Protein AF-A0AAV9EMR4-F1 (afdb_monomer)

pLDDT: mean 78.36, std 17.85, range [34.94, 96.5]

Radius of gyration: 21.79 Å; Cα contacts (8 Å, |Δi|>4): 314; chains: 1; bounding box: 45×46×67 Å

Sequence (203 aa):
MEEEKKPKSLLVIHNATIVTVDQESRVFSDGGIVVDGDTIKAIGRSTEILHQYSPLADEVVDLQRRILLPGFVNTHVHTSQQLARGIADDVELMTWLHERIWPYESSMTEDDSYVSTLLCGVELIRSGADMVIVNPFLWTMVPLHDCIANLVYCMRTENIESVMCNGRWILKNRKIVNVNEVPIPNQALFAAAIQNSSHPPPD

Solvent-accessible surface area (backbone atoms only — not comparable to full-atom values): 11690 Å² total; per-residue (Å²): 132,82,79,79,76,72,79,78,46,30,37,36,38,26,42,16,28,32,44,65,79,48,100,80,59,50,68,34,78,48,12,14,40,32,32,52,40,67,39,82,73,48,75,46,48,22,68,61,43,44,73,74,40,54,92,72,38,78,42,78,44,82,34,71,80,24,37,37,33,64,30,66,80,86,89,77,81,67,40,62,53,54,65,52,71,82,67,54,68,98,59,56,69,67,51,30,44,67,72,34,48,49,55,50,62,74,68,54,52,72,68,53,39,50,52,16,31,50,52,36,47,52,52,46,56,71,51,42,24,61,31,33,33,33,41,52,83,43,82,68,27,54,82,77,84,46,75,64,60,33,54,74,76,33,61,51,79,85,28,54,33,28,33,26,36,78,64,35,67,45,26,51,85,72,36,79,72,75,77,82,86,71,84,82,73,73,56,73,59,54,49,54,52,57,59,67,73,72,66,78,80,84,130

Foldseek 3Di:
DDPPPDPFAKEKEWQAFEQEPDPVRDTDNTKMWIDTQLDTPDIDHRVVSCVPPVVPGPYYHYLNQKYKYAADDDPDDDQLCQLVPPQQPPDDPVCSPPVTDVVVVVPDDPVSSVVSNVVVVVVCQLRNFRMWIFRCPPPQNPPPPDPVCSCVPRDDPVRTQWGDDSNHTCHHRNDGDDDDDDPPPDSNVVSVVSSVVRDDDDD

InterPro domains:
  IPR006680 Amidohydrolase-related [PF01979] (67-135)
  IPR011059 Metal-dependent hydrolase, composite domain superfamily [G3DSA:2.30.40.10] (12-70)
  IPR011059 Metal-dependent hydrolase, composite domain superfamily [G3DSA:2.30.40.10] (129-183)
  IPR011059 Metal-dependent hydrolase, composite domain superfamily [SSF51338] (11-186)
  IPR032466 Metal-dependent hydrolase [SSF51556] (70-134)
  IPR050287 5-Methylthioadenosine/S-adenosylhomocysteine deaminase [PTHR43794] (9-130)

Organism: Acorus calamus (NCBI:txid4465)

Nearest PDB structures (foldseek):
  4f0r-assembly1_A  TM=7.496E-01  e=3.527E-06  Chromobacterium violaceum ATCC 12472
  4dzh-assembly1_A-2  TM=7.386E-01  e=1.324E-05  Xanthomonas campestris pv. campestris str. ATCC 33913
  4gbd-assembly1_B  TM=7.734E-01  e=1.410E-05  Pseudomonas aeruginosa PAO1
  3icj-assembly1_A  TM=8.491E-01  e=1.279E-04  Pyrococcus furiosus
  3igh-assembly1_X-2  TM=8.467E-01  e=1.362E-04  Pyrococcus horikoshii

Mean predicted aligned error: 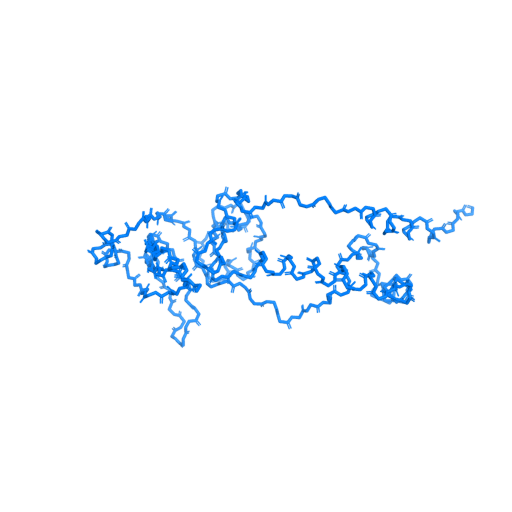11.15 Å

Structure (mmCIF, N/CA/C/O backbone):
data_AF-A0AAV9EMR4-F1
#
_entry.id   AF-A0AAV9EMR4-F1
#
loop_
_atom_site.group_PDB
_atom_site.id
_atom_site.type_symbol
_atom_site.label_atom_id
_atom_site.label_alt_id
_atom_site.label_comp_id
_atom_site.label_asym_id
_atom_site.label_entity_id
_atom_site.label_seq_id
_atom_site.pdbx_PDB_ins_code
_atom_site.Cartn_x
_atom_site.Cartn_y
_atom_site.Cartn_z
_atom_site.occupancy
_atom_site.B_iso_or_equiv
_atom_site.auth_seq_id
_atom_site.auth_comp_id
_atom_site.auth_asym_id
_atom_site.auth_atom_id
_atom_site.pdbx_PDB_model_num
ATOM 1 N N . MET A 1 1 ? 23.672 -23.805 15.591 1.00 34.94 1 MET A N 1
ATOM 2 C CA . MET A 1 1 ? 23.463 -22.407 15.180 1.00 34.94 1 MET A CA 1
ATOM 3 C C . MET A 1 1 ? 22.052 -22.089 15.626 1.00 34.94 1 MET A C 1
ATOM 5 O O . MET A 1 1 ? 21.121 -22.619 15.039 1.00 34.94 1 MET A O 1
ATOM 9 N N . GLU A 1 2 ? 21.921 -21.463 16.794 1.00 36.34 2 GLU A N 1
ATOM 10 C CA . GLU A 1 2 ? 20.624 -21.167 17.407 1.00 36.34 2 GLU A CA 1
ATOM 11 C C . GLU A 1 2 ? 19.837 -20.235 16.484 1.00 36.34 2 GLU A C 1
ATOM 13 O O . GLU A 1 2 ? 20.361 -19.212 16.048 1.00 36.34 2 GLU A O 1
ATOM 18 N N . GLU A 1 3 ? 18.603 -20.612 16.151 1.00 38.91 3 GLU A N 1
ATOM 19 C CA . GLU A 1 3 ? 17.642 -19.690 15.555 1.00 38.91 3 GLU A CA 1
ATOM 20 C C . GLU A 1 3 ? 17.447 -18.532 16.538 1.00 38.91 3 GLU A C 1
ATOM 22 O O . GLU A 1 3 ? 16.874 -18.711 17.616 1.00 38.91 3 GLU A O 1
ATOM 27 N N . GLU A 1 4 ? 17.932 -17.339 16.187 1.00 38.44 4 GLU A N 1
ATOM 28 C CA . GLU A 1 4 ? 17.510 -16.111 16.850 1.00 38.44 4 GLU A CA 1
ATOM 29 C C . GLU A 1 4 ? 15.984 -16.023 16.730 1.00 38.44 4 GLU A C 1
ATOM 31 O O . GLU A 1 4 ? 15.434 -15.683 15.679 1.00 38.44 4 GLU A O 1
ATOM 36 N N . LYS A 1 5 ? 15.272 -16.356 17.813 1.00 41.72 5 LYS A N 1
ATOM 37 C CA . LYS A 1 5 ? 13.845 -16.066 17.944 1.00 41.72 5 LYS A CA 1
ATOM 38 C C . LYS A 1 5 ? 13.673 -14.560 17.769 1.00 41.72 5 LYS A C 1
ATOM 40 O O . LYS A 1 5 ? 13.953 -13.802 18.697 1.00 41.72 5 LYS A O 1
ATOM 45 N N . LYS A 1 6 ? 13.197 -14.131 16.592 1.00 49.88 6 LYS A N 1
ATOM 46 C CA . LYS A 1 6 ? 12.685 -12.769 16.386 1.00 49.88 6 LYS A CA 1
ATOM 47 C C . LYS A 1 6 ? 11.770 -12.436 17.575 1.00 49.88 6 LYS A C 1
ATOM 49 O O . LYS A 1 6 ? 10.873 -13.238 17.858 1.00 49.88 6 LYS A O 1
ATOM 54 N N . PRO A 1 7 ? 11.974 -11.312 18.283 1.00 51.91 7 PRO A N 1
ATOM 55 C CA . PRO A 1 7 ? 11.044 -10.908 19.326 1.00 51.91 7 PRO A CA 1
ATOM 56 C C . PRO A 1 7 ? 9.664 -10.760 18.678 1.00 51.91 7 PRO A C 1
ATOM 58 O O . PRO A 1 7 ? 9.516 -10.042 17.689 1.00 51.91 7 PRO A O 1
ATOM 61 N N . LYS A 1 8 ? 8.676 -11.511 19.174 1.00 60.53 8 LYS A N 1
ATOM 62 C CA . LYS A 1 8 ? 7.285 -11.360 18.742 1.00 60.53 8 LYS A CA 1
ATOM 63 C C . LYS A 1 8 ? 6.817 -9.994 19.224 1.00 60.53 8 LYS A C 1
ATOM 65 O O . LYS A 1 8 ? 6.657 -9.832 20.426 1.00 60.53 8 LYS A O 1
ATOM 70 N N . SER A 1 9 ? 6.659 -9.037 18.311 1.00 84.38 9 SER A N 1
ATOM 71 C CA . SER A 1 9 ? 6.046 -7.749 18.625 1.00 84.38 9 SER A CA 1
ATOM 72 C C . SER A 1 9 ? 4.554 -7.815 18.324 1.00 84.38 9 SER A C 1
ATOM 74 O O . SER A 1 9 ? 4.170 -8.065 17.176 1.00 84.38 9 SER A O 1
ATOM 76 N N . LEU A 1 10 ? 3.725 -7.585 19.335 1.00 92.56 10 LEU A N 1
ATOM 77 C CA . LEU A 1 10 ? 2.287 -7.425 19.199 1.00 92.56 10 LEU A CA 1
ATOM 78 C C . LEU A 1 10 ? 1.963 -5.937 19.017 1.00 92.56 10 LEU A C 1
ATOM 80 O O . LEU A 1 10 ? 2.114 -5.136 19.938 1.00 92.56 10 LEU A O 1
ATOM 84 N N . LEU A 1 11 ? 1.500 -5.572 17.827 1.00 93.75 11 LEU A N 1
ATOM 85 C CA . LEU A 1 11 ? 1.080 -4.221 17.473 1.00 93.75 11 LEU A CA 1
ATOM 86 C C . LEU A 1 11 ? -0.447 -4.149 17.442 1.00 93.75 11 LEU A C 1
ATOM 88 O O . LEU A 1 11 ? -1.107 -4.939 16.767 1.00 93.75 11 LEU A O 1
ATOM 92 N N . VAL A 1 12 ? -1.010 -3.163 18.135 1.00 96.19 12 VAL A N 1
ATOM 93 C CA . VAL A 1 12 ? -2.437 -2.840 18.080 1.00 96.19 12 VAL A CA 1
ATOM 94 C C . VAL A 1 12 ? -2.620 -1.512 17.367 1.00 96.19 12 VAL A C 1
ATOM 96 O O . VAL A 1 12 ? -2.067 -0.495 17.770 1.00 96.19 12 VAL A O 1
ATOM 99 N N . ILE A 1 13 ? -3.433 -1.507 16.320 1.00 95.25 13 ILE A N 1
ATOM 100 C CA . ILE A 1 13 ? -3.840 -0.305 15.595 1.00 95.25 13 ILE A CA 1
ATOM 101 C C . ILE A 1 13 ? -5.343 -0.115 15.804 1.00 95.25 13 ILE A C 1
ATOM 103 O O . ILE A 1 13 ? -6.099 -1.078 15.693 1.00 95.25 13 ILE A O 1
ATOM 107 N N . HIS A 1 14 ? -5.796 1.103 16.099 1.00 96.50 14 HIS A N 1
ATOM 108 C CA . HIS A 1 14 ? -7.210 1.375 16.386 1.00 96.50 14 HIS A CA 1
ATOM 109 C C . HIS A 1 14 ? -7.681 2.744 15.873 1.00 96.50 14 HIS A C 1
ATOM 111 O O . HIS A 1 14 ? -6.887 3.551 15.392 1.00 96.50 14 HIS A O 1
ATOM 117 N N . ASN A 1 15 ? -8.990 2.998 15.985 1.00 95.88 15 ASN A N 1
ATOM 118 C CA . ASN A 1 15 ? -9.696 4.205 15.535 1.00 95.88 15 ASN A CA 1
ATOM 119 C C . ASN A 1 15 ? -9.541 4.505 14.031 1.00 95.88 15 ASN A C 1
ATOM 121 O O . ASN A 1 15 ? -9.651 5.662 13.611 1.00 95.88 15 ASN A O 1
ATOM 125 N N . ALA A 1 16 ? -9.299 3.479 13.215 1.00 94.81 16 ALA A N 1
ATOM 126 C CA . ALA A 1 16 ? -9.174 3.614 11.769 1.00 94.81 16 ALA A CA 1
ATOM 127 C C . ALA A 1 16 ? -10.494 3.280 11.068 1.00 94.81 16 ALA A C 1
ATOM 129 O O . ALA A 1 16 ? -11.249 2.422 11.517 1.00 94.81 16 ALA A O 1
ATOM 130 N N . THR A 1 17 ? -10.730 3.874 9.900 1.00 95.69 17 THR A N 1
ATOM 131 C CA . THR A 1 17 ? -11.650 3.278 8.930 1.00 95.69 17 THR A CA 1
ATOM 132 C C . THR A 1 17 ? -10.929 2.125 8.231 1.00 95.69 17 THR A C 1
ATOM 134 O O . THR A 1 17 ? -10.035 2.367 7.425 1.00 95.69 17 THR A O 1
ATOM 137 N N . ILE A 1 18 ? -11.268 0.878 8.555 1.00 95.50 18 ILE A N 1
ATOM 138 C CA . ILE A 1 18 ? -10.624 -0.315 7.985 1.00 95.50 18 ILE A CA 1
ATOM 139 C C . ILE A 1 18 ? -11.462 -0.838 6.824 1.00 95.50 18 ILE A C 1
ATOM 141 O O . ILE A 1 18 ? -12.625 -1.191 7.011 1.00 95.50 18 ILE A O 1
ATOM 145 N N . VAL A 1 19 ? -10.850 -0.942 5.649 1.00 94.38 19 VAL A N 1
ATOM 146 C CA . VAL A 1 19 ? -11.451 -1.527 4.446 1.00 94.38 19 VAL A CA 1
ATOM 147 C C . VAL A 1 19 ? -10.777 -2.873 4.197 1.00 94.38 19 VAL A C 1
ATOM 149 O O . VAL A 1 19 ? -9.611 -2.913 3.830 1.00 94.38 19 VAL A O 1
ATOM 152 N N . THR A 1 20 ? -11.481 -3.978 4.437 1.00 89.75 20 THR A N 1
ATOM 153 C CA . THR A 1 20 ? -10.856 -5.314 4.541 1.00 89.75 20 THR A CA 1
ATOM 154 C C . THR A 1 20 ? -10.704 -6.074 3.222 1.00 89.75 20 THR A C 1
ATOM 156 O O . THR A 1 20 ? -9.900 -6.999 3.175 1.00 89.75 20 THR A O 1
ATOM 159 N N . VAL A 1 21 ? -11.475 -5.711 2.182 1.00 90.00 21 VAL A N 1
ATOM 160 C CA . VAL A 1 21 ? -11.631 -6.472 0.913 1.00 90.00 21 VAL A CA 1
ATOM 161 C C . VAL A 1 21 ? -11.814 -7.986 1.114 1.00 90.00 21 VAL A C 1
ATOM 163 O O . VAL A 1 21 ? -11.409 -8.800 0.287 1.00 90.00 21 VAL A O 1
ATOM 166 N N . ASP A 1 22 ? -12.453 -8.377 2.218 1.00 91.25 22 ASP A N 1
ATOM 167 C CA . ASP A 1 22 ? -12.852 -9.761 2.449 1.00 91.25 22 ASP A CA 1
ATOM 168 C C . ASP A 1 22 ? -14.089 -10.151 1.620 1.00 91.25 22 ASP A C 1
ATOM 170 O O . ASP A 1 22 ? -14.663 -9.343 0.889 1.00 91.25 22 ASP A O 1
ATOM 174 N N . GLN A 1 23 ? -14.513 -11.414 1.728 1.00 90.75 23 GLN A N 1
ATOM 175 C CA . GLN A 1 23 ? -15.658 -11.945 0.974 1.00 90.75 23 GLN A CA 1
ATOM 176 C C . GLN A 1 23 ? -16.966 -11.183 1.233 1.00 90.75 23 GLN A C 1
ATOM 178 O O . GLN A 1 23 ? -17.851 -11.173 0.383 1.00 90.75 23 GLN A O 1
ATOM 183 N N . GLU A 1 24 ? -17.082 -10.543 2.395 1.00 93.88 24 GLU A N 1
ATOM 184 C CA . GLU A 1 24 ? -18.245 -9.757 2.800 1.00 93.88 24 GLU A CA 1
ATOM 185 C C . GLU A 1 24 ? -18.072 -8.258 2.486 1.00 93.88 24 GLU A C 1
ATOM 187 O O . GLU A 1 24 ? -18.991 -7.474 2.713 1.00 93.88 24 GLU A O 1
ATOM 192 N N . SER A 1 25 ? -16.912 -7.850 1.951 1.00 91.44 25 SER A N 1
ATOM 193 C CA . SER A 1 25 ? -16.543 -6.455 1.681 1.00 91.44 25 SER A CA 1
ATOM 194 C C . SER A 1 25 ? -16.737 -5.543 2.897 1.00 91.44 25 SER A C 1
ATOM 196 O O . SER A 1 25 ? -17.210 -4.410 2.781 1.00 91.44 25 SER A O 1
ATOM 198 N N . ARG A 1 26 ? -16.386 -6.038 4.092 1.00 93.75 26 ARG A N 1
ATOM 199 C CA . ARG A 1 26 ? -16.637 -5.312 5.344 1.00 93.75 26 ARG A CA 1
ATOM 200 C C . ARG A 1 26 ? -15.792 -4.046 5.438 1.00 93.75 26 ARG A C 1
ATOM 202 O O . ARG A 1 26 ? -14.578 -4.058 5.198 1.00 93.75 26 ARG A O 1
ATOM 209 N N . VAL A 1 27 ? -16.445 -2.977 5.889 1.00 94.94 27 VAL A N 1
ATOM 210 C CA . VAL A 1 27 ? -15.823 -1.700 6.244 1.00 94.94 27 VAL A CA 1
ATOM 211 C C . VAL A 1 27 ? -16.140 -1.384 7.701 1.00 94.94 27 VAL A C 1
ATOM 213 O O . VAL A 1 27 ? -17.304 -1.281 8.085 1.00 94.94 27 VAL A O 1
ATOM 216 N N . PHE A 1 28 ? -15.102 -1.208 8.513 1.00 94.50 28 PHE A N 1
ATOM 217 C CA . PHE A 1 28 ? -15.232 -0.791 9.907 1.00 94.50 28 PHE A CA 1
ATOM 218 C C . PHE A 1 28 ? -14.924 0.697 9.997 1.00 94.50 28 PHE A C 1
ATOM 220 O O . PHE A 1 28 ? -13.770 1.077 9.844 1.00 94.50 28 PHE A O 1
ATOM 227 N N . SER A 1 29 ? -15.918 1.549 10.250 1.00 92.50 29 SER A N 1
ATOM 228 C CA . SER A 1 29 ? -15.701 2.997 10.422 1.00 92.50 29 SER A CA 1
ATOM 229 C C . SER A 1 29 ? -14.842 3.335 11.646 1.00 92.50 29 SER A C 1
ATOM 231 O O . SER A 1 29 ? -14.140 4.344 11.650 1.00 92.50 29 SER A O 1
ATOM 233 N N . ASP A 1 30 ? -14.905 2.480 12.666 1.00 94.25 30 ASP A N 1
ATOM 234 C CA . ASP A 1 30 ? -14.214 2.547 13.951 1.00 94.25 30 ASP A CA 1
ATOM 235 C C . ASP A 1 30 ? -13.431 1.249 14.204 1.00 94.25 30 ASP A C 1
ATOM 237 O O . ASP A 1 30 ? -13.503 0.648 15.275 1.00 94.25 30 ASP A O 1
ATOM 241 N N . GLY A 1 31 ? -12.693 0.778 13.205 1.00 95.88 31 GLY A N 1
ATOM 242 C CA . GLY A 1 31 ? -11.987 -0.496 13.234 1.00 95.88 31 GLY A CA 1
ATOM 243 C C . GLY A 1 31 ? -10.663 -0.481 13.998 1.00 95.88 31 GLY A C 1
ATOM 244 O O . GLY A 1 31 ? -9.939 0.519 14.033 1.00 95.88 31 GLY A O 1
ATOM 245 N N . GLY A 1 32 ? -10.333 -1.638 14.567 1.00 96.38 32 GLY A N 1
ATOM 246 C CA . GLY A 1 32 ? -9.010 -1.970 15.078 1.00 96.38 32 GLY A CA 1
ATOM 247 C C . GLY A 1 32 ? -8.468 -3.258 14.459 1.00 96.38 32 GLY A C 1
ATOM 248 O O . GLY A 1 32 ? -9.230 -4.138 14.055 1.00 96.38 32 GLY A O 1
ATOM 249 N N . ILE A 1 33 ? -7.144 -3.357 14.389 1.00 95.50 33 ILE A N 1
ATOM 250 C CA . ILE A 1 33 ? -6.406 -4.515 13.885 1.00 95.50 33 ILE A CA 1
ATOM 251 C C . ILE A 1 33 ? -5.249 -4.848 14.825 1.00 95.50 33 ILE A C 1
ATOM 253 O O . ILE A 1 33 ? -4.606 -3.961 15.388 1.00 95.50 33 ILE A O 1
ATOM 257 N N . VAL A 1 34 ? -5.002 -6.141 15.001 1.00 95.25 34 VAL A N 1
ATOM 258 C CA . VAL A 1 34 ? -3.898 -6.676 15.799 1.00 95.25 34 VAL A CA 1
ATOM 259 C C . VAL A 1 34 ? -2.942 -7.394 14.869 1.00 95.25 34 VAL A C 1
ATOM 261 O O . VAL A 1 34 ? -3.352 -8.295 14.137 1.00 95.25 34 VAL A O 1
ATOM 264 N N . VAL A 1 35 ? -1.672 -7.022 14.934 1.00 93.31 35 VAL A N 1
ATOM 265 C CA . VAL A 1 35 ? -0.580 -7.639 14.185 1.00 93.31 35 VAL A CA 1
ATOM 266 C C . VAL A 1 35 ? 0.342 -8.332 15.185 1.00 93.31 35 VAL A C 1
ATOM 268 O O . VAL A 1 35 ? 0.768 -7.725 16.162 1.00 93.31 35 VAL A O 1
ATOM 271 N N . ASP A 1 36 ? 0.612 -9.617 14.975 1.00 91.94 36 ASP A N 1
ATOM 272 C CA . ASP A 1 36 ? 1.512 -10.436 15.798 1.00 91.94 36 ASP A CA 1
ATOM 273 C C . ASP A 1 36 ? 2.688 -10.861 14.919 1.00 91.94 36 ASP A C 1
ATOM 275 O O . ASP A 1 36 ? 2.564 -11.759 14.083 1.00 91.94 36 ASP A O 1
ATOM 279 N N . GLY A 1 37 ? 3.808 -10.145 15.040 1.00 87.38 37 GLY A N 1
ATOM 280 C CA . GLY A 1 37 ? 4.923 -10.282 14.108 1.00 87.38 37 GLY A CA 1
ATOM 281 C C . GLY A 1 37 ? 4.539 -9.813 12.704 1.00 87.38 37 GLY A C 1
ATOM 282 O O . GLY A 1 37 ? 4.350 -8.623 12.488 1.00 87.38 37 GLY A O 1
ATOM 283 N N . ASP A 1 38 ? 4.449 -10.742 11.755 1.00 82.12 38 ASP A N 1
ATOM 284 C CA . ASP A 1 38 ? 4.131 -10.507 10.338 1.00 82.12 38 ASP A CA 1
ATOM 285 C C . ASP A 1 38 ? 2.703 -10.930 9.952 1.00 82.12 38 ASP A C 1
ATOM 287 O O . ASP A 1 38 ? 2.333 -10.884 8.782 1.00 82.12 38 ASP A O 1
ATOM 291 N N . THR A 1 39 ? 1.888 -11.345 10.924 1.00 87.50 39 THR A N 1
ATOM 292 C CA . THR A 1 39 ? 0.558 -11.902 10.669 1.00 87.50 39 THR A CA 1
ATOM 293 C C . THR A 1 39 ? -0.533 -11.046 11.308 1.00 87.50 39 THR A C 1
ATOM 295 O O . THR A 1 39 ? -0.429 -10.628 12.464 1.00 87.50 39 THR A O 1
ATOM 298 N N . ILE A 1 40 ? -1.631 -10.826 10.579 1.00 92.25 40 ILE A N 1
ATOM 299 C CA . ILE A 1 40 ? -2.846 -10.217 11.129 1.00 92.25 40 ILE A CA 1
ATOM 300 C C . ILE A 1 40 ? -3.542 -11.241 12.032 1.00 92.25 40 ILE A C 1
ATOM 302 O O . ILE A 1 40 ? -4.038 -12.265 11.568 1.00 92.25 40 ILE A O 1
ATOM 306 N N . LYS A 1 41 ? -3.595 -10.953 13.332 1.00 94.06 41 LYS A N 1
ATOM 307 C CA . LYS A 1 41 ? -4.175 -11.831 14.354 1.00 94.06 41 LYS A CA 1
ATOM 308 C C . LYS A 1 41 ? -5.675 -11.628 14.533 1.00 94.06 41 LYS A C 1
ATOM 310 O O . LYS A 1 41 ? -6.393 -12.590 14.791 1.00 94.06 41 LYS A O 1
ATOM 315 N N . ALA A 1 42 ? -6.141 -10.384 14.445 1.00 94.31 42 ALA A N 1
ATOM 316 C CA . ALA A 1 42 ? -7.547 -10.038 14.632 1.00 94.31 42 ALA A CA 1
ATOM 317 C C . ALA A 1 42 ? -7.892 -8.706 13.959 1.00 94.31 42 ALA A C 1
ATOM 319 O O . ALA A 1 42 ? -7.061 -7.801 13.914 1.00 94.31 42 ALA A O 1
ATOM 320 N N . ILE A 1 43 ? -9.137 -8.580 13.496 1.00 95.19 43 ILE A N 1
ATOM 321 C CA . ILE A 1 43 ? -9.755 -7.335 13.022 1.00 95.19 43 ILE A CA 1
ATOM 322 C C . ILE A 1 43 ? -11.136 -7.245 13.673 1.00 95.19 43 ILE A C 1
ATOM 324 O O . ILE A 1 43 ? -11.838 -8.252 13.763 1.00 95.19 43 ILE A O 1
ATOM 328 N N . GLY A 1 44 ? -11.535 -6.059 14.123 1.00 95.19 44 GLY A N 1
ATOM 329 C CA . GLY A 1 44 ? -12.846 -5.850 14.733 1.00 95.19 44 GLY A CA 1
ATOM 330 C C . GLY A 1 44 ? -13.104 -4.389 15.062 1.00 95.19 44 GLY A C 1
ATOM 331 O O . GLY A 1 44 ? -12.440 -3.500 14.528 1.00 95.19 44 GLY A O 1
ATOM 332 N N . ARG A 1 45 ? -14.056 -4.123 15.959 1.00 96.38 45 ARG A N 1
ATOM 333 C CA . ARG A 1 45 ? -14.275 -2.762 16.466 1.00 96.38 45 ARG A CA 1
ATOM 334 C C . ARG A 1 45 ? -13.121 -2.333 17.366 1.00 96.38 45 ARG A C 1
ATOM 336 O O . ARG A 1 45 ? -12.585 -3.129 18.135 1.00 96.38 45 ARG A O 1
ATOM 343 N N . SER A 1 46 ? -12.771 -1.052 17.315 1.00 96.12 46 SER A N 1
ATOM 344 C CA . SER A 1 46 ? -11.648 -0.477 18.066 1.00 96.12 46 SER A CA 1
ATOM 345 C C . SER A 1 46 ? -11.762 -0.740 19.559 1.00 96.12 46 SER A C 1
ATOM 347 O O . SER A 1 46 ? -10.780 -1.102 20.193 1.00 96.12 46 SER A O 1
ATOM 349 N N . THR A 1 47 ? -12.959 -0.593 20.125 1.00 95.38 47 THR A N 1
ATOM 350 C CA . THR A 1 47 ? -13.207 -0.801 21.557 1.00 95.38 47 THR A CA 1
ATOM 351 C C . THR A 1 47 ? -12.949 -2.243 21.989 1.00 95.38 47 THR A C 1
ATOM 353 O O . THR A 1 47 ? -12.320 -2.467 23.020 1.00 95.38 47 THR A O 1
ATOM 356 N N . GLU A 1 48 ? -13.389 -3.215 21.189 1.00 95.25 48 GLU A N 1
ATOM 357 C CA . GLU A 1 48 ? -13.195 -4.648 21.437 1.00 95.25 48 GLU A CA 1
ATOM 358 C C . GLU A 1 48 ? -11.712 -5.020 21.341 1.00 95.25 48 GLU A C 1
ATOM 360 O O . GLU A 1 48 ? -11.161 -5.649 22.247 1.00 95.25 48 GLU A O 1
ATOM 365 N N . ILE A 1 49 ? -11.049 -4.558 20.277 1.00 96.31 49 ILE A N 1
ATOM 366 C CA . ILE A 1 49 ? -9.627 -4.804 20.031 1.00 96.31 49 ILE A CA 1
ATOM 367 C C . ILE A 1 49 ? -8.765 -4.191 21.139 1.00 96.31 49 ILE A C 1
ATOM 369 O O . ILE A 1 49 ? -7.894 -4.867 21.685 1.00 96.31 49 ILE A O 1
ATOM 373 N N . LEU A 1 50 ? -9.032 -2.941 21.522 1.00 95.38 50 LEU A N 1
ATOM 374 C CA . LEU A 1 50 ? -8.318 -2.276 22.610 1.00 95.38 50 LEU A CA 1
ATOM 375 C C . LEU A 1 50 ? -8.494 -3.017 23.934 1.00 95.38 50 LEU A C 1
ATOM 377 O O . LEU A 1 50 ? -7.505 -3.304 24.603 1.00 95.38 50 LEU A O 1
ATOM 381 N N . HIS A 1 51 ? -9.731 -3.357 24.298 1.00 95.00 51 HIS A N 1
ATOM 382 C CA . HIS A 1 51 ? -10.012 -4.040 25.558 1.00 95.00 51 HIS A CA 1
ATOM 383 C C . HIS A 1 51 ? -9.296 -5.395 25.649 1.00 95.00 51 HIS A C 1
ATOM 385 O O . HIS A 1 51 ? -8.755 -5.744 26.696 1.00 95.00 51 HIS A O 1
ATOM 391 N N . GLN A 1 52 ? -9.276 -6.155 24.553 1.00 94.88 52 GLN A N 1
ATOM 392 C CA . GLN A 1 52 ? -8.717 -7.502 24.541 1.00 94.88 52 GLN A CA 1
ATOM 393 C C . GLN A 1 52 ? -7.189 -7.533 24.376 1.00 94.88 52 GLN A C 1
ATOM 395 O O . GLN A 1 52 ? -6.542 -8.402 24.960 1.00 94.88 52 GLN A O 1
ATOM 400 N N . TYR A 1 53 ? -6.609 -6.622 23.587 1.00 94.62 53 TYR A N 1
ATOM 401 C CA . TYR A 1 53 ? -5.213 -6.734 23.147 1.00 94.62 53 TYR A CA 1
ATOM 402 C C . TYR A 1 53 ? -4.301 -5.596 23.607 1.00 94.62 53 TYR A C 1
ATOM 404 O O . TYR A 1 53 ? -3.098 -5.824 23.710 1.00 94.62 53 TYR A O 1
ATOM 412 N N . SER A 1 54 ? -4.821 -4.409 23.947 1.00 90.88 54 SER A N 1
ATOM 413 C CA . SER A 1 54 ? -3.976 -3.294 24.411 1.00 90.88 54 SER A CA 1
ATOM 414 C C . SER A 1 54 ? -3.123 -3.625 25.646 1.00 90.88 54 SER A C 1
ATOM 416 O O . SER A 1 54 ? -1.993 -3.146 25.686 1.00 90.88 54 SER A O 1
ATOM 418 N N . PRO A 1 55 ? -3.578 -4.428 26.635 1.00 92.62 55 PRO A N 1
ATOM 419 C CA . PRO A 1 55 ? -2.740 -4.797 27.783 1.00 92.62 55 PRO A CA 1
ATOM 420 C C . PRO A 1 55 ? -1.554 -5.710 27.438 1.00 92.62 55 PRO A C 1
ATOM 422 O O . PRO A 1 55 ? -0.655 -5.873 28.257 1.00 92.62 55 PRO A O 1
ATOM 425 N N . LEU A 1 56 ? -1.584 -6.345 26.263 1.00 91.06 56 LEU A N 1
ATOM 426 C CA . LEU A 1 56 ? -0.581 -7.305 25.794 1.00 91.06 56 LEU A CA 1
ATOM 427 C C . LEU A 1 56 ? 0.298 -6.731 24.672 1.00 91.06 56 LEU A C 1
ATOM 429 O O . LEU A 1 56 ? 1.175 -7.434 24.181 1.00 91.06 56 LEU A O 1
ATOM 433 N N . ALA A 1 57 ? 0.014 -5.507 24.222 1.00 92.06 57 ALA A N 1
ATOM 434 C CA . ALA A 1 57 ? 0.636 -4.900 23.056 1.00 92.06 57 ALA A CA 1
ATOM 435 C C . ALA A 1 57 ? 1.982 -4.257 23.404 1.00 92.06 57 ALA A C 1
ATOM 437 O O . ALA A 1 57 ? 2.091 -3.520 24.383 1.00 92.06 57 ALA A O 1
ATOM 438 N N . ASP A 1 58 ? 2.980 -4.480 22.555 1.00 92.88 58 ASP A N 1
ATOM 439 C CA . ASP A 1 58 ? 4.267 -3.787 22.618 1.00 92.88 58 ASP A CA 1
ATOM 440 C C . ASP A 1 58 ? 4.156 -2.358 22.065 1.00 92.88 58 ASP A C 1
ATOM 442 O O . ASP A 1 58 ? 4.827 -1.440 22.532 1.00 92.88 58 ASP A O 1
ATOM 446 N N . GLU A 1 59 ? 3.285 -2.160 21.071 1.00 92.44 59 GLU A N 1
ATOM 447 C CA . GLU A 1 59 ? 2.994 -0.858 20.474 1.00 92.44 59 GLU A CA 1
ATOM 448 C C . GLU A 1 59 ? 1.482 -0.709 20.261 1.00 92.44 59 GLU A C 1
ATOM 450 O O . GLU A 1 59 ? 0.811 -1.617 19.767 1.00 92.44 59 GLU A O 1
ATOM 455 N N . VAL A 1 60 ? 0.948 0.463 20.611 1.00 94.50 60 VAL A N 1
ATOM 456 C CA . VAL A 1 60 ? -0.435 0.851 20.315 1.00 94.50 60 VAL A CA 1
ATOM 457 C C . VAL A 1 60 ? -0.411 2.111 19.460 1.00 94.50 60 VAL A C 1
ATOM 459 O O . VAL A 1 60 ? 0.199 3.113 19.837 1.00 94.50 60 VAL A O 1
ATOM 462 N N . VAL A 1 61 ? -1.066 2.061 18.304 1.00 94.25 61 VAL A N 1
ATOM 463 C CA . VAL A 1 61 ? -1.114 3.148 17.326 1.00 94.25 61 VAL A CA 1
ATOM 464 C C . VAL A 1 61 ? -2.557 3.597 17.131 1.00 94.25 61 VAL A C 1
ATOM 466 O O . VAL A 1 61 ? -3.406 2.840 16.658 1.00 94.25 61 VAL A O 1
ATOM 469 N N . ASP A 1 62 ? -2.811 4.860 17.455 1.00 94.62 62 ASP A N 1
ATOM 470 C CA . ASP A 1 62 ? -4.078 5.520 17.163 1.00 94.62 62 ASP A CA 1
ATOM 471 C C . ASP A 1 62 ? -4.042 6.099 15.741 1.00 94.62 62 ASP A C 1
ATOM 473 O O . ASP A 1 62 ? -3.199 6.938 15.413 1.00 94.62 62 ASP A O 1
ATOM 477 N N . LEU A 1 63 ? -4.960 5.642 14.893 1.00 92.62 63 LEU A N 1
ATOM 478 C CA . LEU A 1 63 ? -5.125 6.080 13.512 1.00 92.62 63 LEU A CA 1
ATOM 479 C C . LEU A 1 63 ? -6.403 6.890 13.305 1.00 92.62 63 LEU A C 1
ATOM 481 O O . LEU A 1 63 ? -6.959 6.885 12.206 1.00 92.62 63 LEU A O 1
ATOM 485 N N . GLN A 1 64 ? -6.861 7.603 14.337 1.00 89.75 64 GLN A N 1
ATOM 486 C CA . GLN A 1 64 ? -8.006 8.505 14.264 1.00 89.75 64 GLN A CA 1
ATOM 487 C C . GLN A 1 64 ? -8.100 9.219 12.915 1.00 89.75 64 GLN A C 1
ATOM 489 O O . GLN A 1 64 ? -7.204 9.961 12.492 1.00 89.75 64 GLN A O 1
ATOM 494 N N . ARG A 1 65 ? -9.241 9.013 12.249 1.00 86.44 65 ARG A N 1
ATOM 495 C CA . ARG A 1 65 ? -9.566 9.655 10.970 1.00 86.44 65 ARG A CA 1
ATOM 496 C C . ARG A 1 65 ? -8.594 9.284 9.836 1.00 86.44 65 ARG A C 1
ATOM 498 O O . ARG A 1 65 ? -8.391 10.073 8.915 1.00 86.44 65 ARG A O 1
ATOM 505 N N . ARG A 1 66 ? -7.971 8.110 9.885 1.00 93.81 66 ARG A N 1
ATOM 506 C CA . ARG A 1 66 ? -7.245 7.515 8.756 1.00 93.81 66 ARG A CA 1
ATOM 507 C C . ARG A 1 66 ? -8.007 6.337 8.194 1.00 93.81 66 ARG A C 1
ATOM 509 O O . ARG A 1 66 ? -8.825 5.724 8.877 1.00 93.81 66 ARG A O 1
ATOM 516 N N . ILE A 1 67 ? -7.708 6.039 6.940 1.00 92.75 67 ILE A N 1
ATOM 517 C CA . ILE A 1 67 ? -8.172 4.829 6.284 1.00 92.75 67 ILE A CA 1
ATOM 518 C C . ILE A 1 67 ? -7.022 3.826 6.288 1.00 92.75 67 ILE A C 1
ATOM 520 O O . ILE A 1 67 ? -5.886 4.184 5.982 1.00 92.75 67 ILE A O 1
ATOM 524 N N . LEU A 1 68 ? -7.322 2.583 6.640 1.00 93.44 68 LEU A N 1
ATOM 525 C CA . LEU A 1 68 ? -6.397 1.462 6.618 1.00 93.44 68 LEU A CA 1
ATOM 526 C C . LEU A 1 68 ? -6.896 0.438 5.603 1.00 93.44 68 LEU A C 1
ATOM 528 O O . LEU A 1 68 ? -8.057 0.027 5.645 1.00 93.44 68 LEU A O 1
ATOM 532 N N . LEU A 1 69 ? -6.004 0.033 4.706 1.00 91.94 69 LEU A N 1
ATOM 533 C CA . LEU A 1 69 ? -6.271 -0.899 3.613 1.00 91.94 69 LEU A CA 1
ATOM 534 C C . LEU A 1 69 ? -5.208 -1.997 3.592 1.00 91.94 69 LEU A C 1
ATOM 536 O O . LEU A 1 69 ? -4.072 -1.734 4.009 1.00 91.94 69 LEU A O 1
ATOM 540 N N . PRO A 1 70 ? -5.521 -3.182 3.043 1.00 89.38 70 PRO A N 1
ATOM 541 C CA . PRO A 1 70 ? -4.508 -4.094 2.545 1.00 89.38 70 PRO A CA 1
ATOM 542 C C . PRO A 1 70 ? -3.586 -3.369 1.582 1.00 89.38 70 PRO A C 1
ATOM 544 O O . PRO A 1 70 ? -4.002 -2.451 0.867 1.00 89.38 70 PRO A O 1
ATOM 547 N N . GLY A 1 71 ? -2.320 -3.759 1.576 1.00 84.06 71 GLY A N 1
ATOM 548 C CA . GLY A 1 71 ? -1.405 -3.162 0.630 1.00 84.06 71 GLY A CA 1
ATOM 549 C C . GLY A 1 71 ? -1.669 -3.571 -0.810 1.00 84.06 71 GLY A C 1
ATOM 550 O O . GLY A 1 71 ? -2.359 -4.546 -1.113 1.00 84.06 71 GLY A O 1
ATOM 551 N N . PHE A 1 72 ? -1.157 -2.746 -1.717 1.00 80.44 72 PHE A N 1
ATOM 552 C CA . PHE A 1 72 ? -1.447 -2.881 -3.133 1.00 80.44 72 PHE A CA 1
ATOM 553 C C . PHE A 1 72 ? -0.635 -4.011 -3.761 1.00 80.44 72 PHE A C 1
ATOM 555 O O . PHE A 1 72 ? 0.574 -4.117 -3.562 1.00 80.44 72 PHE A O 1
ATOM 562 N N . VAL A 1 73 ? -1.309 -4.816 -4.582 1.00 77.75 73 VAL A N 1
ATOM 563 C CA . VAL A 1 73 ? -0.680 -5.851 -5.402 1.00 77.75 73 VAL A CA 1
ATOM 564 C C . VAL A 1 73 ? -0.529 -5.309 -6.816 1.00 77.75 73 VAL A C 1
ATOM 566 O O . VAL A 1 73 ? -1.522 -5.080 -7.507 1.00 77.75 73 VAL A O 1
ATOM 569 N N . ASN A 1 74 ? 0.713 -5.105 -7.252 1.00 73.75 74 ASN A N 1
ATOM 570 C CA . ASN A 1 74 ? 0.990 -4.740 -8.634 1.00 73.75 74 ASN A CA 1
ATOM 571 C C . ASN A 1 74 ? 0.955 -5.998 -9.517 1.00 73.75 74 ASN A C 1
ATOM 573 O O . ASN A 1 74 ? 1.830 -6.855 -9.413 1.00 73.75 74 ASN A O 1
ATOM 577 N N . THR A 1 75 ? -0.068 -6.122 -10.363 1.00 76.19 75 THR A N 1
ATOM 578 C CA . THR A 1 75 ? -0.275 -7.295 -11.226 1.00 76.19 75 THR A CA 1
ATOM 579 C C . THR A 1 75 ? 0.434 -7.203 -12.575 1.00 76.19 75 THR A C 1
ATOM 581 O O . THR A 1 75 ? 0.477 -8.201 -13.293 1.00 76.19 75 THR A O 1
ATOM 584 N N . HIS A 1 76 ? 0.990 -6.042 -12.935 1.00 80.38 76 HIS A N 1
ATOM 585 C CA . HIS A 1 76 ? 1.634 -5.833 -14.230 1.00 80.38 76 HIS A CA 1
ATOM 586 C C . HIS A 1 76 ? 2.767 -4.812 -14.128 1.00 80.38 76 HIS A C 1
ATOM 588 O O . HIS A 1 76 ? 2.542 -3.634 -13.860 1.00 80.38 76 HIS A O 1
ATOM 594 N N . VAL A 1 77 ? 3.998 -5.253 -14.381 1.00 79.75 77 VAL A N 1
ATOM 595 C CA . VAL A 1 77 ? 5.187 -4.398 -14.315 1.00 79.75 77 VAL A CA 1
ATOM 596 C C . VAL A 1 77 ? 6.215 -4.809 -15.365 1.00 79.75 77 VAL A C 1
ATOM 598 O O . VAL A 1 77 ? 6.438 -5.994 -15.602 1.00 79.75 77 VAL A O 1
ATOM 601 N N . HIS A 1 78 ? 6.867 -3.818 -15.971 1.00 84.00 78 HIS A N 1
ATOM 602 C CA . HIS A 1 78 ? 8.000 -4.009 -16.872 1.00 84.00 78 HIS A CA 1
ATOM 603 C C . HIS A 1 78 ? 9.295 -3.734 -16.106 1.00 84.00 78 HIS A C 1
ATOM 605 O O . HIS A 1 78 ? 9.750 -2.595 -16.018 1.00 84.00 78 HIS A O 1
ATOM 611 N N . THR A 1 79 ? 9.882 -4.768 -15.505 1.00 79.19 79 THR A N 1
ATOM 612 C CA . THR A 1 79 ? 11.013 -4.600 -14.575 1.00 79.19 79 THR A CA 1
ATOM 613 C C . THR A 1 79 ? 12.283 -4.077 -15.245 1.00 79.19 79 THR A C 1
ATOM 615 O O . THR A 1 79 ? 13.067 -3.384 -14.603 1.00 79.19 79 THR A O 1
ATOM 618 N N . SER A 1 80 ? 12.469 -4.356 -16.538 1.00 79.12 80 SER A N 1
ATOM 619 C CA . SER A 1 80 ? 13.593 -3.867 -17.344 1.00 79.12 80 SER A CA 1
ATOM 620 C C . SER A 1 80 ? 13.512 -2.371 -17.654 1.00 79.12 80 SER A C 1
ATOM 622 O O . SER A 1 80 ? 14.545 -1.743 -17.868 1.00 79.12 80 SER A O 1
ATOM 624 N N . GLN A 1 81 ? 12.322 -1.768 -17.612 1.00 85.69 81 GLN A N 1
ATOM 625 C CA . GLN A 1 81 ? 12.100 -0.366 -17.983 1.00 85.69 81 GLN A CA 1
ATOM 626 C C . GLN A 1 81 ? 12.275 0.607 -16.805 1.00 85.69 81 GLN A C 1
ATOM 628 O O . GLN A 1 81 ? 12.084 1.812 -16.946 1.00 85.69 81 GLN A O 1
ATOM 633 N N . GLN A 1 82 ? 12.678 0.120 -15.631 1.00 86.12 82 GLN A N 1
ATOM 634 C CA . GLN A 1 82 ? 12.815 0.937 -14.427 1.00 86.12 82 GLN A CA 1
ATOM 635 C C . GLN A 1 82 ? 13.859 2.060 -14.560 1.00 86.12 82 GLN A C 1
ATOM 637 O O . GLN A 1 82 ? 13.683 3.161 -14.026 1.00 86.12 82 GLN A O 1
ATOM 642 N N . LEU A 1 83 ? 14.946 1.791 -15.285 1.00 84.88 83 LEU A N 1
ATOM 643 C CA . LEU A 1 83 ? 15.989 2.772 -15.596 1.00 84.88 83 LEU A CA 1
ATOM 644 C C . LEU A 1 83 ? 15.599 3.729 -16.738 1.00 84.88 83 LEU A C 1
ATOM 646 O O . LEU A 1 83 ? 16.266 4.742 -16.923 1.00 84.88 83 LEU A O 1
ATOM 650 N N . ALA A 1 84 ? 14.509 3.456 -17.462 1.00 85.06 84 ALA A N 1
ATOM 651 C CA . ALA A 1 84 ? 14.011 4.283 -18.564 1.00 85.06 84 ALA A CA 1
ATOM 652 C C . ALA A 1 84 ? 13.144 5.470 -18.106 1.00 85.06 84 ALA A C 1
ATOM 654 O O . ALA A 1 84 ? 12.552 6.172 -18.925 1.00 85.06 84 ALA A O 1
ATOM 655 N N . ARG A 1 85 ? 13.017 5.717 -16.799 1.00 83.06 85 ARG A N 1
ATOM 656 C CA . ARG A 1 85 ? 12.171 6.809 -16.299 1.00 83.06 85 ARG A CA 1
ATOM 657 C C . ARG A 1 85 ? 12.651 8.162 -16.818 1.00 83.06 85 ARG A C 1
ATOM 659 O O . ARG A 1 85 ? 13.807 8.527 -16.629 1.00 83.06 85 ARG A O 1
ATOM 666 N N . GLY A 1 86 ? 11.739 8.895 -17.449 1.00 85.12 86 GLY A N 1
ATOM 667 C CA . GLY A 1 86 ? 12.000 10.209 -18.028 1.00 85.12 86 GLY A CA 1
ATOM 668 C C . GLY A 1 86 ? 12.514 10.201 -19.469 1.00 85.12 86 GLY A C 1
ATOM 669 O O . GLY A 1 86 ? 12.620 11.265 -20.069 1.00 85.12 86 GLY A O 1
ATOM 670 N N . ILE A 1 87 ? 12.846 9.048 -20.069 1.00 83.25 87 ILE A N 1
ATOM 671 C CA . ILE A 1 87 ? 13.471 9.033 -21.411 1.00 83.25 87 ILE A CA 1
ATOM 672 C C . ILE A 1 87 ? 12.471 9.204 -22.564 1.00 83.25 87 ILE A C 1
ATOM 674 O O . ILE A 1 87 ? 12.884 9.460 -23.695 1.00 83.25 87 ILE A O 1
ATOM 678 N N . ALA A 1 88 ? 11.179 9.011 -22.300 1.00 86.44 88 ALA A N 1
ATOM 679 C CA . ALA A 1 88 ? 10.145 8.888 -23.325 1.00 86.44 88 ALA A CA 1
ATOM 680 C C . ALA A 1 88 ? 8.827 9.572 -22.922 1.00 86.44 88 ALA A C 1
ATOM 682 O O . ALA A 1 88 ? 7.756 9.135 -23.333 1.00 86.44 88 ALA A O 1
ATOM 683 N N . ASP A 1 89 ? 8.885 10.610 -22.092 1.00 88.31 89 ASP A N 1
ATOM 684 C CA . ASP A 1 89 ? 7.681 11.332 -21.675 1.00 88.31 89 ASP A CA 1
ATOM 685 C C . ASP A 1 89 ? 7.099 12.163 -22.841 1.00 88.31 89 ASP A C 1
ATOM 687 O O . ASP A 1 89 ? 7.807 12.518 -23.785 1.00 88.31 89 ASP A O 1
ATOM 691 N N . ASP A 1 90 ? 5.799 12.465 -22.778 1.00 91.06 90 ASP A N 1
ATOM 692 C CA . ASP A 1 90 ? 5.099 13.419 -23.657 1.00 91.06 90 ASP A CA 1
ATOM 693 C C . ASP A 1 90 ? 5.138 13.138 -25.181 1.00 91.06 90 ASP A C 1
ATOM 695 O O . ASP A 1 90 ? 5.054 14.060 -25.995 1.00 91.06 90 ASP A O 1
ATOM 699 N N . VAL A 1 91 ? 5.204 11.866 -25.594 1.00 89.62 91 VAL A N 1
ATOM 700 C CA . VAL A 1 91 ? 5.138 11.446 -27.011 1.00 89.62 91 VAL A CA 1
ATOM 701 C C . VAL A 1 91 ? 3.970 10.494 -27.301 1.00 89.62 91 VAL A C 1
ATOM 703 O O . VAL A 1 91 ? 3.417 9.859 -26.403 1.00 89.62 91 VAL A O 1
ATOM 706 N N . GLU A 1 92 ? 3.585 10.373 -28.577 1.00 93.88 92 GLU A N 1
ATOM 707 C CA . GLU A 1 92 ? 2.593 9.384 -29.021 1.00 93.88 92 GLU A CA 1
ATOM 708 C C . GLU A 1 92 ? 3.102 7.954 -28.782 1.00 93.88 92 GLU A C 1
ATOM 710 O O . GLU A 1 92 ? 4.296 7.691 -28.894 1.00 93.88 92 GLU A O 1
ATOM 715 N N . LEU A 1 93 ? 2.197 7.005 -28.524 1.00 90.75 93 LEU A N 1
ATOM 716 C CA . LEU A 1 93 ? 2.518 5.597 -28.281 1.00 90.75 93 LEU A CA 1
ATOM 717 C C . LEU A 1 93 ? 3.448 4.979 -29.340 1.00 90.75 93 LEU A C 1
ATOM 719 O O . LEU A 1 93 ? 4.355 4.231 -28.982 1.00 90.75 93 LEU A O 1
ATOM 723 N N . MET A 1 94 ? 3.247 5.268 -30.629 1.00 94.25 94 MET A N 1
ATOM 724 C CA . MET A 1 94 ? 4.094 4.689 -31.680 1.00 94.25 94 MET A CA 1
ATOM 725 C C . MET A 1 94 ? 5.519 5.249 -31.635 1.00 94.25 94 MET A C 1
ATOM 727 O O . MET A 1 94 ? 6.475 4.486 -31.756 1.00 94.25 94 MET A O 1
ATOM 731 N N . THR A 1 95 ? 5.668 6.549 -31.374 1.00 90.31 95 THR A N 1
ATOM 732 C CA . THR A 1 95 ? 6.967 7.188 -31.118 1.00 90.31 95 THR A CA 1
ATOM 733 C C . THR A 1 95 ? 7.599 6.649 -29.833 1.00 90.31 95 THR A C 1
ATOM 735 O O . THR A 1 95 ? 8.779 6.305 -29.824 1.00 90.31 95 THR A O 1
ATOM 738 N N . TRP A 1 96 ? 6.813 6.503 -28.762 1.00 91.25 96 TRP A N 1
ATOM 739 C CA . TRP A 1 96 ? 7.253 5.911 -27.498 1.00 91.25 96 TRP A CA 1
ATOM 740 C C . TRP A 1 96 ? 7.836 4.510 -27.716 1.00 91.25 96 TRP A C 1
ATOM 742 O O . TRP A 1 96 ? 8.957 4.238 -27.296 1.00 91.25 96 TRP A O 1
ATOM 752 N N . LEU A 1 97 ? 7.120 3.639 -28.435 1.00 90.44 97 LEU A N 1
ATOM 753 C CA . LEU A 1 97 ? 7.565 2.277 -28.728 1.00 90.44 97 LEU A CA 1
ATOM 754 C C . LEU A 1 97 ? 8.792 2.261 -29.644 1.00 90.44 97 LEU A C 1
ATOM 756 O O . LEU A 1 97 ? 9.849 1.767 -29.256 1.00 90.44 97 LEU A O 1
ATOM 760 N N . HIS A 1 98 ? 8.648 2.776 -30.866 1.00 91.88 98 HIS A N 1
ATOM 761 C CA . HIS A 1 98 ? 9.610 2.539 -31.942 1.00 91.88 98 HIS A CA 1
ATOM 762 C C . HIS A 1 98 ? 10.866 3.401 -31.829 1.00 91.88 98 HIS A C 1
ATOM 764 O O . HIS A 1 98 ? 11.946 2.950 -32.205 1.00 91.88 98 HIS A O 1
ATOM 770 N N . GLU A 1 99 ? 10.734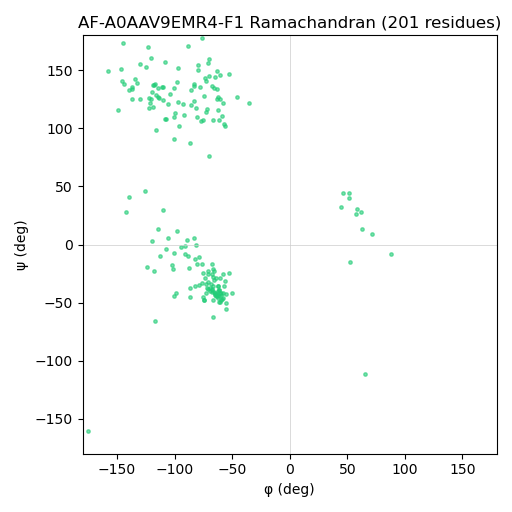 4.636 -31.345 1.00 88.31 99 GLU A N 1
ATOM 771 C CA . GLU A 1 99 ? 11.828 5.613 -31.362 1.00 88.31 99 GLU A CA 1
ATOM 772 C C . GLU A 1 99 ? 12.502 5.772 -29.999 1.00 88.31 99 GLU A C 1
ATOM 774 O O . GLU A 1 99 ? 13.621 6.280 -29.932 1.00 88.31 99 GLU A O 1
ATOM 779 N N . ARG A 1 100 ? 11.854 5.340 -28.907 1.00 87.81 100 ARG A N 1
ATOM 780 C CA . ARG A 1 100 ? 12.390 5.492 -27.546 1.00 87.81 100 ARG A CA 1
ATOM 781 C C . ARG A 1 100 ? 12.654 4.153 -26.872 1.00 87.81 100 ARG A C 1
ATOM 783 O O . ARG A 1 100 ? 13.810 3.818 -26.623 1.00 87.81 100 ARG A O 1
ATOM 790 N N . ILE A 1 101 ? 11.606 3.380 -26.601 1.00 88.25 101 ILE A N 1
ATOM 791 C CA . ILE A 1 101 ? 11.697 2.194 -25.745 1.00 88.25 101 ILE A CA 1
ATOM 792 C C . ILE A 1 101 ? 12.386 1.023 -26.436 1.00 88.25 101 ILE A C 1
ATOM 794 O O . ILE A 1 101 ? 13.305 0.463 -25.850 1.00 88.25 101 ILE A O 1
ATOM 798 N N . TRP A 1 102 ? 12.026 0.666 -27.672 1.00 90.88 102 TRP A N 1
ATOM 799 C CA . TRP A 1 102 ? 12.701 -0.442 -28.359 1.00 90.88 102 TRP A CA 1
AT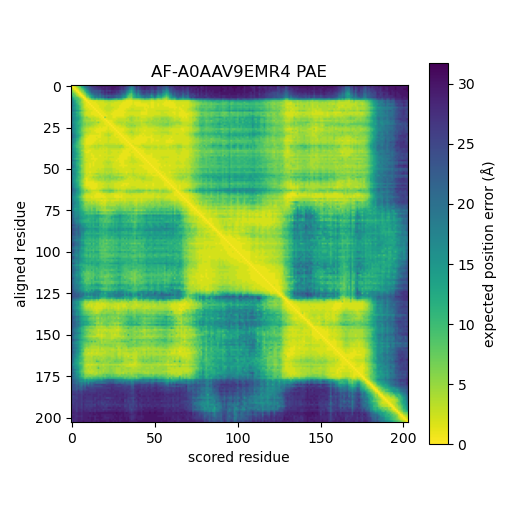OM 800 C C . TRP A 1 102 ? 14.189 -0.180 -28.605 1.00 90.88 102 TRP A C 1
ATOM 802 O O . TRP A 1 102 ? 14.983 -1.081 -28.327 1.00 90.88 102 TRP A O 1
ATOM 812 N N . PRO A 1 103 ? 14.618 1.018 -29.060 1.00 90.25 103 PRO A N 1
ATOM 813 C CA . PRO A 1 103 ? 16.039 1.334 -29.146 1.00 90.25 103 PRO A CA 1
ATOM 814 C C . PRO A 1 103 ? 16.738 1.221 -27.790 1.00 90.25 103 PRO A C 1
ATOM 816 O O . PRO A 1 103 ? 17.781 0.574 -27.707 1.00 90.25 103 PRO A O 1
ATOM 819 N N . TYR A 1 104 ? 16.136 1.770 -26.728 1.00 89.56 104 TYR A N 1
ATOM 820 C CA . TYR A 1 104 ? 16.643 1.647 -25.362 1.00 89.56 104 TYR A CA 1
ATOM 821 C C . TYR A 1 104 ? 16.823 0.177 -24.955 1.00 89.56 104 TYR A C 1
ATOM 823 O O . TYR A 1 104 ? 17.939 -0.226 -24.635 1.00 89.56 104 TYR A O 1
ATOM 831 N N . GLU A 1 105 ? 15.775 -0.643 -25.047 1.00 86.25 105 GLU A N 1
ATOM 832 C CA . GLU A 1 105 ? 15.810 -2.058 -24.660 1.00 86.25 105 GLU A CA 1
ATOM 833 C C . GLU A 1 105 ? 16.820 -2.853 -25.496 1.00 86.25 105 GLU A C 1
ATOM 835 O O . GLU A 1 105 ? 17.559 -3.671 -24.955 1.00 86.25 105 GLU A O 1
ATOM 840 N N . SER A 1 106 ? 16.918 -2.572 -26.801 1.00 89.62 106 SER A N 1
ATOM 841 C CA . SER A 1 106 ? 17.889 -3.221 -27.695 1.00 89.62 106 SER A CA 1
ATOM 842 C C . SER A 1 106 ? 19.348 -2.876 -27.377 1.00 89.62 106 SER A C 1
ATOM 844 O O . SER A 1 106 ? 20.251 -3.620 -27.757 1.00 89.62 106 SER A O 1
ATOM 846 N N . SER A 1 107 ? 19.580 -1.756 -26.683 1.00 88.12 107 SER A N 1
ATOM 847 C CA . SER A 1 107 ? 20.910 -1.300 -26.269 1.00 88.12 107 SER A CA 1
ATOM 848 C C . SER A 1 107 ? 21.330 -1.800 -24.885 1.00 88.12 107 SER A C 1
ATOM 850 O O . SER A 1 107 ? 22.481 -1.603 -24.497 1.00 88.12 107 SER A O 1
ATOM 852 N N . MET A 1 108 ? 20.421 -2.441 -24.142 1.00 84.50 108 MET A N 1
ATOM 853 C CA . MET A 1 108 ? 20.703 -2.938 -22.800 1.00 84.50 108 MET A CA 1
ATOM 854 C C . MET A 1 108 ? 21.602 -4.171 -22.827 1.00 84.50 108 MET A C 1
ATOM 856 O O . MET A 1 108 ? 21.432 -5.088 -23.633 1.00 84.50 108 MET A O 1
ATOM 860 N N . THR A 1 109 ? 22.519 -4.226 -21.867 1.00 89.12 109 THR A N 1
ATOM 861 C CA . THR A 1 109 ? 23.249 -5.447 -21.528 1.00 89.12 109 THR A CA 1
ATOM 862 C C . THR A 1 109 ? 22.489 -6.278 -20.488 1.00 89.12 109 THR A C 1
ATOM 864 O O . THR A 1 109 ? 21.504 -5.832 -19.890 1.00 89.12 109 THR A O 1
ATOM 867 N N . GLU A 1 110 ? 22.955 -7.504 -20.244 1.00 81.50 110 GLU A N 1
ATOM 868 C CA . GLU A 1 110 ? 22.437 -8.351 -19.162 1.00 81.50 110 GLU A CA 1
ATOM 869 C C . GLU A 1 110 ? 22.573 -7.668 -17.791 1.00 81.50 110 GLU A C 1
ATOM 871 O O . GLU A 1 110 ? 21.618 -7.661 -17.012 1.00 81.50 110 GLU A O 1
ATOM 876 N N . ASP A 1 111 ? 23.711 -7.014 -17.537 1.00 79.06 111 ASP A N 1
ATOM 877 C CA . ASP A 1 111 ? 23.966 -6.269 -16.300 1.00 79.06 111 ASP A CA 1
ATOM 878 C C . ASP A 1 111 ? 22.985 -5.098 -16.128 1.00 79.06 111 ASP A C 1
ATOM 880 O O . ASP A 1 111 ? 22.470 -4.874 -15.029 1.00 79.06 111 ASP A O 1
ATOM 884 N N . ASP A 1 112 ? 22.658 -4.379 -17.207 1.00 80.69 112 ASP A N 1
ATOM 885 C CA . ASP A 1 112 ? 21.679 -3.285 -17.159 1.00 80.69 112 ASP A CA 1
ATOM 886 C C . ASP A 1 112 ? 20.278 -3.806 -16.815 1.00 80.69 112 ASP A C 1
ATOM 888 O O . ASP A 1 112 ? 19.571 -3.222 -15.991 1.00 80.69 112 ASP A O 1
ATOM 892 N N . SER A 1 113 ? 19.882 -4.935 -17.411 1.00 74.75 113 SER A N 1
ATOM 893 C CA . SER A 1 113 ? 18.593 -5.582 -17.141 1.00 74.75 113 SER A CA 1
ATOM 894 C C . SER A 1 113 ? 18.509 -6.103 -15.705 1.00 74.75 113 SER A C 1
ATOM 896 O O . SER A 1 113 ? 17.485 -5.921 -15.032 1.00 74.75 113 SER A O 1
ATOM 898 N N . TYR A 1 114 ? 19.603 -6.683 -15.202 1.00 69.19 114 TYR A N 1
ATOM 899 C CA . TYR A 1 114 ? 19.724 -7.137 -13.821 1.00 69.19 114 TYR A CA 1
ATOM 900 C C . TYR A 1 114 ? 19.574 -5.977 -12.835 1.00 69.19 114 TYR A C 1
ATOM 902 O O . TYR A 1 114 ? 18.754 -6.058 -11.919 1.00 69.19 114 TYR A O 1
ATOM 910 N N . VAL A 1 115 ? 20.300 -4.872 -13.034 1.00 74.75 115 VAL A N 1
ATOM 911 C CA . VAL A 1 115 ? 20.214 -3.715 -12.132 1.00 74.75 115 VAL A CA 1
ATOM 912 C C . VAL A 1 115 ? 18.849 -3.032 -12.221 1.00 74.75 115 VAL A C 1
ATOM 914 O O . VAL A 1 115 ? 18.281 -2.692 -11.183 1.00 74.75 115 VAL A O 1
ATOM 917 N N . SER A 1 116 ? 18.278 -2.891 -13.422 1.00 76.62 116 SER A N 1
ATOM 918 C CA . SER A 1 116 ? 16.928 -2.340 -13.618 1.00 76.62 116 SER A CA 1
ATOM 919 C C . SER A 1 116 ? 15.876 -3.171 -12.879 1.00 76.62 116 SER A C 1
ATOM 921 O O . SER A 1 116 ? 15.089 -2.640 -12.090 1.00 76.62 116 SER A O 1
ATOM 923 N N . THR A 1 117 ? 15.941 -4.497 -13.023 1.00 71.75 117 THR A N 1
ATOM 924 C CA . THR A 1 117 ? 15.031 -5.424 -12.344 1.00 71.75 117 THR A CA 1
ATOM 925 C C . THR A 1 117 ? 15.245 -5.436 -10.836 1.00 71.75 117 THR A C 1
ATOM 927 O O . THR A 1 117 ? 14.267 -5.455 -10.093 1.00 71.75 117 THR A O 1
ATOM 930 N N . LEU A 1 118 ? 16.490 -5.374 -10.356 1.00 71.50 118 LEU A N 1
ATOM 931 C CA . LEU A 1 118 ? 16.790 -5.283 -8.929 1.00 71.50 118 LEU A CA 1
ATOM 932 C C . LEU A 1 118 ? 16.256 -3.976 -8.335 1.00 71.50 118 LEU A C 1
ATOM 934 O O . LEU A 1 118 ? 15.632 -4.006 -7.278 1.00 71.50 118 LEU A O 1
ATOM 938 N N . LEU A 1 119 ? 16.447 -2.842 -9.013 1.00 76.06 119 LEU A N 1
ATOM 939 C CA . LEU A 1 119 ? 15.904 -1.549 -8.597 1.00 76.06 119 LEU A CA 1
ATOM 940 C C . LEU A 1 119 ? 14.372 -1.582 -8.561 1.00 76.06 119 LEU A C 1
ATOM 942 O O . LEU A 1 119 ? 13.773 -1.140 -7.581 1.00 76.06 119 LEU A O 1
ATOM 946 N N . CYS A 1 120 ? 13.747 -2.158 -9.592 1.00 73.69 120 CYS A N 1
ATOM 947 C CA . CYS A 1 120 ? 12.305 -2.365 -9.643 1.00 73.69 120 CYS A CA 1
ATOM 948 C C . CYS A 1 120 ? 11.846 -3.246 -8.478 1.00 73.69 120 CYS A C 1
ATOM 950 O O . CYS A 1 120 ? 10.943 -2.870 -7.745 1.00 73.69 120 CYS A O 1
ATOM 952 N N . GLY A 1 121 ? 12.526 -4.368 -8.234 1.00 64.00 121 GLY A N 1
ATOM 953 C CA . GLY A 1 121 ? 12.263 -5.277 -7.124 1.00 64.00 121 GLY A CA 1
ATOM 954 C C . GLY A 1 121 ? 12.422 -4.609 -5.761 1.00 64.00 121 GLY A C 1
ATOM 955 O O . GLY A 1 121 ? 11.578 -4.798 -4.899 1.00 64.00 121 GLY A O 1
ATOM 956 N N . VAL A 1 122 ? 13.441 -3.773 -5.557 1.00 69.56 122 VAL A N 1
ATOM 957 C CA . VAL A 1 122 ? 13.618 -3.004 -4.316 1.00 69.56 122 VAL A CA 1
ATOM 958 C C . VAL A 1 122 ? 12.488 -1.993 -4.136 1.00 69.56 122 VAL A C 1
ATOM 960 O O . VAL A 1 122 ? 11.973 -1.861 -3.030 1.00 69.56 122 VAL A O 1
ATOM 963 N N . GLU A 1 123 ? 12.056 -1.301 -5.189 1.00 71.56 123 GLU A N 1
ATOM 964 C CA . GLU A 1 123 ? 10.901 -0.398 -5.122 1.00 71.56 123 GLU A CA 1
ATOM 965 C C . GLU A 1 123 ? 9.581 -1.149 -4.903 1.00 71.56 123 GLU A C 1
ATOM 967 O O . GLU A 1 123 ? 8.751 -0.706 -4.109 1.00 71.56 123 GLU A O 1
ATOM 972 N N . LEU A 1 124 ? 9.410 -2.315 -5.530 1.00 66.06 124 LEU A N 1
ATOM 973 C CA . LEU A 1 124 ? 8.261 -3.203 -5.361 1.00 66.06 124 LEU A CA 1
ATOM 974 C C . LEU A 1 124 ? 8.229 -3.851 -3.979 1.00 66.06 124 LEU A C 1
ATOM 976 O O . LEU A 1 124 ? 7.164 -3.958 -3.406 1.00 66.06 124 LEU A O 1
ATOM 980 N N . ILE A 1 125 ? 9.365 -4.226 -3.393 1.00 60.12 125 ILE A N 1
ATOM 981 C CA . ILE A 1 125 ? 9.455 -4.741 -2.016 1.00 60.12 125 ILE A CA 1
ATOM 982 C C . ILE 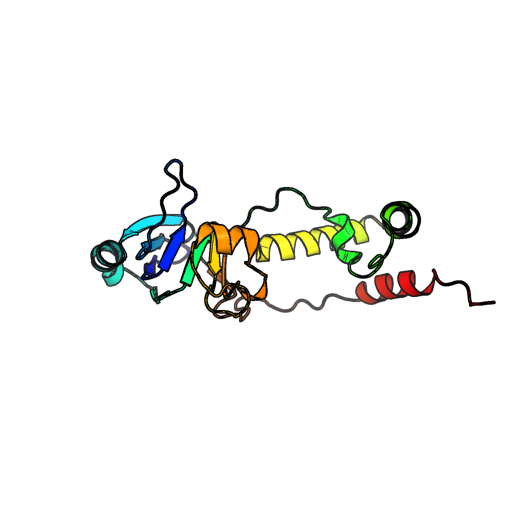A 1 125 ? 9.235 -3.603 -1.017 1.00 60.12 125 ILE A C 1
ATOM 984 O O . ILE A 1 125 ? 8.570 -3.785 -0.002 1.00 60.12 125 ILE A O 1
ATOM 988 N N . ARG A 1 126 ? 9.734 -2.396 -1.312 1.00 56.72 126 ARG A N 1
ATOM 989 C CA . ARG A 1 126 ? 9.437 -1.198 -0.510 1.00 56.72 126 ARG A CA 1
ATOM 990 C C . ARG A 1 126 ? 7.974 -0.772 -0.608 1.00 56.72 126 ARG A C 1
ATOM 992 O O . ARG A 1 126 ? 7.492 -0.123 0.316 1.00 56.72 126 ARG A O 1
ATOM 999 N N . SER A 1 127 ? 7.287 -1.117 -1.696 1.00 57.28 127 SER A N 1
ATOM 1000 C CA . SER A 1 127 ? 5.853 -0.869 -1.897 1.00 57.28 127 SER A CA 1
ATOM 1001 C C . SER A 1 127 ? 4.967 -2.091 -1.646 1.00 57.28 127 SER A C 1
ATOM 1003 O O . SER A 1 127 ? 3.748 -1.935 -1.608 1.00 57.28 127 SER A O 1
ATOM 1005 N N . GLY A 1 128 ? 5.565 -3.266 -1.420 1.00 58.91 128 GLY A N 1
ATOM 1006 C CA . GLY A 1 128 ? 4.936 -4.541 -1.098 1.00 58.91 128 GLY A CA 1
ATOM 1007 C C . GLY A 1 128 ? 4.364 -4.454 0.296 1.00 58.91 128 GLY A C 1
ATOM 1008 O O . GLY A 1 128 ? 4.971 -4.875 1.273 1.00 58.91 128 GLY A O 1
ATOM 1009 N N . ALA A 1 129 ? 3.241 -3.770 0.386 1.00 62.72 129 ALA A N 1
ATOM 1010 C CA . ALA A 1 129 ? 2.639 -3.412 1.637 1.00 62.72 129 ALA A CA 1
ATOM 1011 C C . ALA A 1 129 ? 1.757 -4.574 2.103 1.00 62.72 129 ALA A C 1
ATOM 1013 O O . ALA A 1 129 ? 0.943 -5.088 1.341 1.00 62.72 129 ALA A O 1
ATOM 1014 N N . ASP A 1 130 ? 1.876 -4.968 3.364 1.00 76.06 130 ASP A N 1
ATOM 1015 C CA . ASP A 1 130 ? 0.811 -5.735 4.014 1.00 76.06 130 ASP A CA 1
ATOM 1016 C C . ASP A 1 130 ? -0.370 -4.791 4.256 1.00 76.06 130 ASP A C 1
ATOM 1018 O O . ASP A 1 130 ? -1.538 -5.152 4.113 1.00 76.06 130 ASP A O 1
ATOM 1022 N N . MET A 1 131 ? -0.042 -3.544 4.619 1.00 83.88 131 MET A N 1
ATOM 1023 C CA . MET A 1 131 ? -0.988 -2.516 5.022 1.00 83.88 131 MET A CA 1
ATOM 1024 C C . MET A 1 131 ? -0.544 -1.138 4.534 1.00 83.88 131 MET A C 1
ATOM 1026 O O . MET A 1 131 ? 0.625 -0.752 4.660 1.00 83.88 131 MET A O 1
ATOM 1030 N N . VAL A 1 132 ? -1.511 -0.365 4.045 1.00 87.44 132 VAL A N 1
ATOM 1031 C CA . VAL A 1 132 ? -1.345 1.038 3.654 1.00 87.44 132 VAL A CA 1
ATOM 1032 C C . VAL A 1 132 ? -2.273 1.901 4.498 1.00 87.44 132 VAL A C 1
ATOM 1034 O O . VAL A 1 132 ? -3.463 1.618 4.637 1.00 87.44 132 VAL A O 1
ATOM 1037 N N . ILE A 1 133 ? -1.716 2.975 5.058 1.00 87.25 133 ILE A N 1
ATOM 1038 C CA . ILE A 1 133 ? -2.457 3.982 5.814 1.00 87.25 133 ILE A CA 1
ATOM 1039 C C . ILE A 1 133 ? -2.588 5.226 4.950 1.00 87.25 133 ILE A C 1
ATOM 1041 O O . ILE A 1 133 ? -1.594 5.839 4.549 1.00 87.25 133 ILE A O 1
ATOM 1045 N N . VAL A 1 134 ? -3.834 5.607 4.703 1.00 88.44 134 VAL A N 1
ATOM 1046 C CA . VAL A 1 134 ? -4.221 6.724 3.852 1.00 88.44 134 VAL A CA 1
ATOM 1047 C C . VAL A 1 134 ? -4.788 7.850 4.708 1.00 88.44 134 VAL A C 1
ATOM 1049 O O . VAL A 1 134 ? -5.604 7.634 5.608 1.00 88.44 134 VAL A O 1
ATOM 1052 N N . ASN A 1 135 ? -4.365 9.073 4.406 1.00 88.81 135 ASN A N 1
ATOM 1053 C CA . ASN A 1 135 ? -4.913 10.303 4.951 1.00 88.81 135 ASN A CA 1
ATOM 1054 C C . ASN A 1 135 ? -5.949 10.899 3.984 1.00 88.81 135 ASN A C 1
ATOM 1056 O O . ASN A 1 135 ? -5.572 11.537 2.993 1.00 88.81 135 ASN A O 1
ATOM 1060 N N . PRO A 1 136 ? -7.254 10.735 4.266 1.00 87.50 136 PRO A N 1
ATOM 1061 C CA . PRO A 1 136 ? -8.306 11.242 3.391 1.00 87.50 136 PRO A CA 1
ATOM 1062 C C . PRO A 1 136 ? -8.593 12.738 3.591 1.00 87.50 136 PRO A C 1
ATOM 1064 O O . PRO A 1 136 ? -9.461 13.282 2.919 1.00 87.50 136 PRO A O 1
ATOM 1067 N N . PHE A 1 137 ? -7.898 13.418 4.511 1.00 86.25 137 PHE A N 1
ATOM 1068 C CA . PHE A 1 137 ? -8.135 14.831 4.838 1.00 86.25 137 PHE A CA 1
ATOM 1069 C C . PHE A 1 137 ? -7.180 15.794 4.128 1.00 86.25 137 PHE A C 1
ATOM 1071 O O . PHE A 1 137 ? -7.135 16.979 4.458 1.00 86.25 137 PHE A O 1
ATOM 1078 N N . LEU A 1 138 ? -6.431 15.305 3.140 1.00 83.94 138 LEU A N 1
ATOM 1079 C CA . LEU A 1 138 ? -5.746 16.175 2.191 1.00 83.94 138 LEU A CA 1
ATOM 1080 C C . LEU A 1 138 ? -6.729 16.664 1.125 1.00 83.94 138 LEU A C 1
ATOM 1082 O O . LEU A 1 138 ? -7.716 15.999 0.813 1.00 83.94 138 LEU A O 1
ATOM 1086 N N . TRP A 1 139 ? -6.419 17.820 0.541 1.00 83.69 139 TRP A N 1
ATOM 1087 C CA . TRP A 1 139 ? -7.238 18.521 -0.456 1.00 83.69 139 TRP A CA 1
ATOM 1088 C C . TRP A 1 139 ? -7.661 17.653 -1.655 1.00 83.69 139 TRP A C 1
ATOM 1090 O O . TRP A 1 139 ? -8.682 17.927 -2.272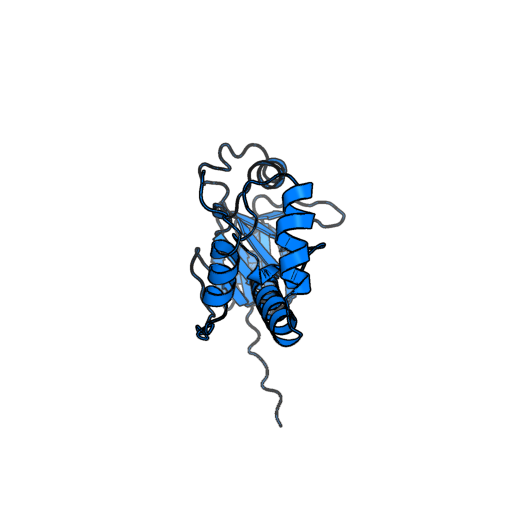 1.00 83.69 139 TRP A O 1
ATOM 1100 N N . THR A 1 140 ? -6.909 16.597 -1.964 1.00 79.81 140 THR A N 1
ATOM 1101 C CA . THR A 1 140 ? -7.185 15.651 -3.053 1.00 79.81 140 THR A CA 1
ATOM 1102 C C . THR A 1 140 ? -8.383 14.737 -2.787 1.00 79.81 140 THR A C 1
ATOM 1104 O O . THR A 1 140 ? -8.991 14.267 -3.741 1.00 79.81 140 THR A O 1
ATOM 1107 N N . MET A 1 141 ? -8.726 14.480 -1.518 1.00 84.69 141 MET A N 1
ATOM 1108 C CA . MET A 1 141 ? -9.758 13.514 -1.107 1.00 84.69 141 MET A CA 1
ATOM 1109 C C . MET A 1 141 ? -10.912 14.142 -0.311 1.00 84.69 141 MET A C 1
ATOM 1111 O O . MET A 1 141 ? -11.806 13.419 0.127 1.00 84.69 141 MET A O 1
ATOM 1115 N N . VAL A 1 142 ? -10.922 15.465 -0.117 1.00 86.12 142 VAL A N 1
ATOM 1116 C CA . VAL A 1 142 ? -12.040 16.176 0.522 1.00 86.12 142 VAL A CA 1
ATOM 1117 C C . VAL A 1 142 ? -12.964 16.802 -0.534 1.00 86.12 142 VAL A C 1
ATOM 1119 O O . VAL A 1 142 ? -12.465 17.373 -1.503 1.00 86.12 142 VAL A O 1
ATOM 1122 N N . PRO A 1 143 ? -14.298 16.760 -0.351 1.00 85.69 143 PRO A N 1
ATOM 1123 C CA . PRO A 1 143 ? -15.026 16.166 0.776 1.00 85.69 143 PRO A CA 1
ATOM 1124 C C . PRO A 1 143 ? -15.043 14.624 0.761 1.00 85.69 143 PRO A C 1
ATOM 1126 O O . PRO A 1 143 ? -15.162 13.990 -0.286 1.00 85.69 143 PRO A O 1
ATOM 1129 N N . LEU A 1 144 ? -14.964 14.023 1.954 1.00 82.19 144 LEU A N 1
ATOM 1130 C CA . LEU A 1 144 ? -15.058 12.573 2.151 1.00 82.19 144 LEU A CA 1
ATOM 1131 C C . LEU A 1 144 ? -16.531 12.160 2.283 1.00 82.19 144 LEU A C 1
ATOM 1133 O O . LEU A 1 144 ? -17.065 12.129 3.390 1.00 82.19 144 LEU A O 1
ATOM 1137 N N . HIS A 1 145 ? -17.192 11.897 1.153 1.00 81.25 145 HIS A N 1
ATOM 1138 C CA . HIS A 1 145 ? -18.585 11.428 1.126 1.00 81.25 145 HIS A CA 1
ATOM 1139 C C . HIS A 1 145 ? -18.689 9.907 1.241 1.00 81.25 145 HIS A C 1
ATOM 1141 O O . HIS A 1 145 ? -19.493 9.407 2.022 1.00 81.25 145 HIS A O 1
ATOM 1147 N N . ASP A 1 146 ? -17.857 9.191 0.484 1.00 85.62 146 ASP A N 1
ATOM 1148 C CA . ASP A 1 146 ? -17.776 7.735 0.481 1.00 85.62 146 ASP A CA 1
ATOM 1149 C C . ASP A 1 146 ? -16.300 7.325 0.463 1.00 85.62 146 ASP A C 1
ATOM 1151 O O . ASP A 1 146 ? -15.521 7.782 -0.374 1.00 85.62 146 ASP A O 1
ATOM 1155 N N . CYS A 1 147 ? -15.888 6.499 1.424 1.00 83.81 147 CYS A N 1
ATOM 1156 C CA . CYS A 1 147 ? -14.477 6.154 1.569 1.00 83.81 147 CYS A CA 1
ATOM 1157 C C . CYS A 1 147 ? -13.954 5.295 0.411 1.00 83.81 147 CYS A C 1
ATOM 1159 O O . CYS A 1 147 ? -12.814 5.489 0.002 1.00 83.81 147 CYS A O 1
ATOM 1161 N N . ILE A 1 148 ? -14.771 4.408 -0.159 1.00 85.62 148 ILE A N 1
ATOM 1162 C CA . ILE A 1 148 ? -14.360 3.531 -1.258 1.00 85.62 148 ILE A CA 1
ATOM 1163 C C . ILE A 1 148 ? -14.274 4.335 -2.551 1.00 85.62 148 ILE A C 1
ATOM 1165 O O . ILE A 1 148 ? -13.254 4.289 -3.233 1.00 85.62 148 ILE A O 1
ATOM 1169 N N . ALA A 1 149 ? -15.296 5.133 -2.860 1.00 84.25 149 ALA A N 1
ATOM 1170 C CA . ALA A 1 149 ? -15.291 5.982 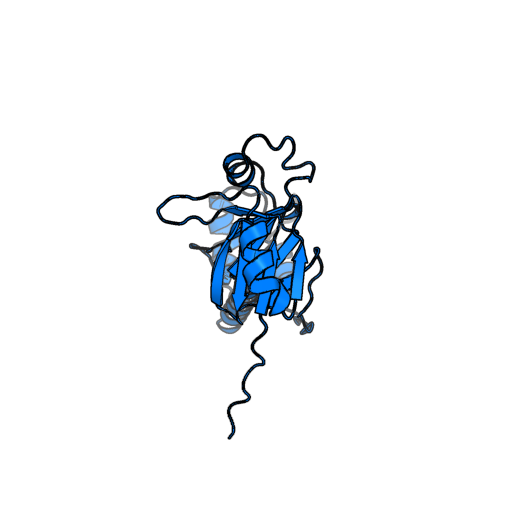-4.044 1.00 84.25 149 ALA A CA 1
ATOM 1171 C C . ALA A 1 149 ? -14.119 6.973 -4.010 1.00 84.25 149 ALA A C 1
ATOM 1173 O O . ALA A 1 149 ? -13.409 7.114 -5.003 1.00 84.25 149 ALA A O 1
ATOM 1174 N N . ASN A 1 150 ? -13.851 7.606 -2.863 1.00 84.56 150 ASN A N 1
ATOM 1175 C CA . ASN A 1 150 ? -12.723 8.526 -2.746 1.00 84.56 150 ASN A CA 1
ATOM 1176 C C . ASN A 1 150 ? -11.378 7.802 -2.872 1.00 84.56 150 ASN A C 1
ATOM 1178 O O . ASN A 1 150 ? -10.453 8.358 -3.460 1.00 84.56 150 ASN A O 1
ATOM 1182 N N . LEU A 1 151 ? -11.251 6.573 -2.361 1.00 84.56 151 LEU A N 1
ATOM 1183 C CA . LEU A 1 151 ? -10.042 5.777 -2.570 1.00 84.56 151 LEU A CA 1
ATOM 1184 C C . LEU A 1 151 ? -9.815 5.452 -4.049 1.00 84.56 151 LEU A C 1
ATOM 1186 O O . LEU A 1 151 ? -8.695 5.567 -4.531 1.00 84.56 151 LEU A O 1
ATOM 1190 N N . VAL A 1 152 ? -10.873 5.076 -4.765 1.00 82.19 152 VAL A N 1
ATOM 1191 C CA . VAL A 1 152 ? -10.784 4.647 -6.166 1.00 82.19 152 VAL A CA 1
ATOM 1192 C C . VAL A 1 152 ? -10.572 5.827 -7.115 1.00 82.19 152 VAL A C 1
ATOM 1194 O O . VAL A 1 152 ? -9.745 5.747 -8.017 1.00 82.19 152 VAL A O 1
ATOM 1197 N N . TYR A 1 153 ? -11.314 6.920 -6.931 1.00 80.75 153 TYR A N 1
ATOM 1198 C CA . TYR A 1 153 ? -11.361 8.019 -7.901 1.00 80.75 153 TYR A CA 1
ATOM 1199 C C . TYR A 1 153 ? -10.507 9.230 -7.522 1.00 80.75 153 TYR A C 1
ATOM 1201 O O . TYR A 1 153 ? -10.186 10.040 -8.393 1.00 80.75 153 TYR A O 1
ATOM 1209 N N . CYS A 1 154 ? -10.162 9.392 -6.243 1.00 81.75 154 CYS A N 1
ATOM 1210 C CA . CYS A 1 154 ? -9.550 10.626 -5.741 1.00 81.75 154 CYS A CA 1
ATOM 1211 C C . CYS A 1 154 ? -8.202 10.417 -5.043 1.00 81.75 154 CYS A C 1
ATOM 1213 O O . CYS A 1 154 ? -7.447 11.382 -4.905 1.00 81.75 154 CYS A O 1
ATOM 1215 N N . MET A 1 155 ? -7.883 9.199 -4.593 1.00 81.00 155 MET A N 1
ATOM 1216 C CA . MET A 1 155 ? -6.628 8.939 -3.895 1.00 81.00 155 ME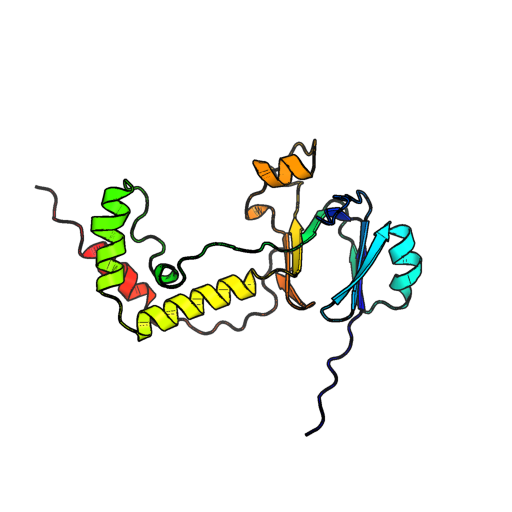T A CA 1
ATOM 1217 C C . MET A 1 155 ? -5.440 9.199 -4.814 1.00 81.00 155 MET A C 1
ATOM 1219 O O . MET A 1 155 ? -5.383 8.737 -5.952 1.00 81.00 155 MET A O 1
ATOM 1223 N N . ARG A 1 156 ? -4.457 9.916 -4.281 1.00 74.50 156 ARG A N 1
ATOM 1224 C CA . ARG A 1 156 ? -3.157 10.111 -4.911 1.00 74.50 156 ARG A CA 1
ATOM 1225 C C . ARG A 1 156 ? -2.041 9.648 -3.987 1.00 74.50 156 ARG A C 1
ATOM 1227 O O . ARG A 1 156 ? -2.260 9.394 -2.801 1.00 74.50 156 ARG A O 1
ATOM 1234 N N . THR A 1 157 ? -0.822 9.573 -4.514 1.00 70.38 157 THR A N 1
ATOM 1235 C CA . THR A 1 157 ? 0.369 9.178 -3.749 1.00 70.38 157 THR A CA 1
ATOM 1236 C C . THR A 1 157 ? 0.583 10.067 -2.525 1.00 70.38 157 THR A C 1
ATOM 1238 O O . THR A 1 157 ? 1.042 9.596 -1.487 1.00 70.38 157 THR A O 1
ATOM 1241 N N . GLU A 1 158 ? 0.189 11.343 -2.581 1.00 75.19 158 GLU A N 1
ATOM 1242 C CA . GLU A 1 158 ? 0.293 12.252 -1.441 1.00 75.19 158 GLU A CA 1
ATOM 1243 C C . GLU A 1 158 ? -0.612 11.841 -0.279 1.00 75.19 158 GLU A C 1
ATOM 1245 O O . GLU A 1 158 ? -0.311 12.201 0.854 1.00 75.19 158 GLU A O 1
ATOM 1250 N N . ASN A 1 159 ? -1.678 11.076 -0.518 1.00 83.12 159 ASN A N 1
ATOM 1251 C CA . ASN A 1 159 ? -2.550 10.576 0.540 1.00 83.12 159 ASN A CA 1
ATOM 1252 C C . ASN A 1 159 ? -1.937 9.404 1.313 1.00 83.12 159 ASN A C 1
ATOM 1254 O O . ASN A 1 159 ? -2.391 9.131 2.422 1.00 83.12 159 ASN A O 1
ATOM 1258 N N . ILE A 1 160 ? -0.907 8.738 0.785 1.00 83.75 160 ILE A N 1
ATOM 1259 C CA . ILE A 1 160 ? -0.218 7.654 1.491 1.00 83.75 160 ILE A CA 1
ATOM 1260 C C . ILE A 1 160 ? 0.604 8.259 2.638 1.00 83.75 160 ILE A C 1
ATOM 1262 O O . ILE A 1 160 ? 1.521 9.058 2.432 1.00 83.75 160 ILE A O 1
ATOM 1266 N N . GLU A 1 161 ? 0.256 7.901 3.872 1.00 83.62 161 GLU A N 1
ATOM 1267 C CA . GLU A 1 161 ? 0.904 8.418 5.080 1.00 83.62 161 GLU A CA 1
ATOM 1268 C C . GLU A 1 161 ? 1.916 7.434 5.653 1.00 83.62 161 GLU A C 1
ATOM 1270 O O . GLU A 1 161 ? 3.019 7.835 6.031 1.00 83.62 161 GLU A O 1
ATOM 1275 N N . SER A 1 162 ? 1.548 6.155 5.719 1.00 85.62 162 SER A N 1
ATOM 1276 C CA . SER A 1 162 ? 2.404 5.102 6.263 1.00 85.62 162 SER A CA 1
ATOM 1277 C C . SER A 1 162 ? 2.182 3.782 5.530 1.00 85.62 162 SER A C 1
ATOM 1279 O O . SER A 1 162 ? 1.093 3.517 5.023 1.00 85.62 162 SER A O 1
ATOM 1281 N N . VAL A 1 163 ? 3.230 2.962 5.483 1.00 82.12 163 VAL A N 1
ATOM 1282 C CA . VAL A 1 163 ? 3.266 1.667 4.798 1.00 82.12 163 VAL A CA 1
ATOM 1283 C C . VAL A 1 163 ? 4.019 0.665 5.666 1.00 82.12 163 VAL A C 1
ATOM 1285 O 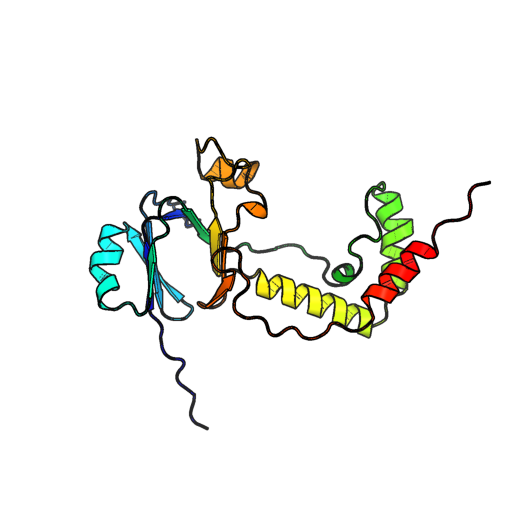O . VAL A 1 163 ? 5.111 0.968 6.164 1.00 82.12 163 VAL A O 1
ATOM 1288 N N . MET A 1 164 ? 3.442 -0.523 5.827 1.00 81.88 164 MET A N 1
ATOM 1289 C CA . MET A 1 164 ? 4.026 -1.647 6.559 1.00 81.88 164 MET A CA 1
ATOM 1290 C C . MET A 1 164 ? 4.266 -2.832 5.621 1.00 81.88 164 MET A C 1
ATOM 1292 O O . MET A 1 164 ? 3.405 -3.123 4.797 1.00 81.88 164 MET A O 1
ATOM 1296 N N . CYS A 1 165 ? 5.413 -3.500 5.763 1.00 78.56 165 CYS A N 1
ATOM 1297 C CA . CYS A 1 165 ? 5.767 -4.735 5.057 1.00 78.56 165 CYS A CA 1
ATOM 1298 C C . CYS A 1 165 ? 6.431 -5.723 6.030 1.00 78.56 165 CYS A C 1
ATOM 1300 O O . CYS A 1 165 ? 7.325 -5.338 6.792 1.00 78.56 165 CYS A O 1
ATOM 1302 N N . ASN A 1 166 ? 6.010 -6.989 6.000 1.00 75.00 166 ASN A N 1
ATOM 1303 C CA . ASN A 1 166 ? 6.386 -8.047 6.935 1.00 75.00 166 ASN A CA 1
ATOM 1304 C C . ASN A 1 166 ? 6.328 -7.605 8.409 1.00 75.00 166 ASN A C 1
ATOM 1306 O O . ASN A 1 166 ? 7.277 -7.824 9.174 1.00 75.00 166 ASN A O 1
ATOM 1310 N N . GLY A 1 167 ? 5.256 -6.900 8.790 1.00 76.38 167 GLY A N 1
ATOM 1311 C CA . GLY A 1 167 ? 5.060 -6.417 10.163 1.00 76.38 167 GLY A CA 1
ATOM 1312 C C . GLY A 1 167 ? 5.977 -5.265 10.594 1.00 76.38 167 GLY A C 1
ATOM 1313 O O . GLY A 1 167 ? 6.028 -4.910 11.772 1.00 76.38 167 GLY A O 1
ATOM 1314 N N . ARG A 1 168 ? 6.739 -4.669 9.667 1.00 77.88 168 ARG A N 1
ATOM 1315 C CA . ARG A 1 168 ? 7.659 -3.556 9.942 1.00 77.88 168 ARG A CA 1
ATOM 1316 C C . ARG A 1 168 ? 7.265 -2.312 9.162 1.00 77.88 168 ARG A C 1
ATOM 1318 O O . ARG A 1 168 ? 6.976 -2.371 7.970 1.00 77.88 168 ARG A O 1
ATOM 1325 N N . TRP A 1 169 ? 7.319 -1.156 9.819 1.00 80.38 169 TRP A N 1
ATOM 1326 C CA . TRP A 1 169 ? 7.135 0.132 9.153 1.00 80.38 169 TRP A CA 1
ATOM 1327 C C . TRP A 1 169 ? 8.250 0.365 8.123 1.00 80.38 169 TRP A C 1
ATOM 1329 O O . TRP A 1 169 ? 9.429 0.332 8.470 1.00 80.38 169 TRP A O 1
ATOM 1339 N N . ILE A 1 170 ? 7.893 0.626 6.866 1.00 75.69 170 ILE A N 1
ATOM 1340 C CA . ILE A 1 170 ? 8.832 1.065 5.816 1.00 75.69 170 ILE A CA 1
ATOM 1341 C C . ILE A 1 170 ? 8.744 2.585 5.652 1.00 75.69 170 ILE A C 1
ATOM 1343 O O . ILE A 1 170 ? 9.762 3.280 5.584 1.00 75.69 170 ILE A O 1
ATOM 1347 N N . LEU A 1 171 ? 7.512 3.094 5.679 1.00 76.75 171 LEU A N 1
ATOM 1348 C CA . LEU A 1 171 ? 7.166 4.508 5.730 1.00 76.75 171 LEU A CA 1
ATOM 1349 C C . LEU A 1 171 ? 6.304 4.734 6.976 1.00 76.75 171 LEU A C 1
ATOM 1351 O O . LEU A 1 171 ? 5.283 4.070 7.135 1.00 76.75 171 LEU A O 1
ATOM 1355 N N . LYS A 1 172 ? 6.686 5.669 7.847 1.00 82.31 172 LYS A N 1
ATOM 1356 C CA . LYS A 1 172 ? 5.888 6.069 9.015 1.00 82.31 172 LYS A CA 1
ATOM 1357 C C . LYS A 1 172 ? 5.777 7.583 9.047 1.00 82.31 172 LYS A C 1
ATOM 1359 O O . LYS A 1 172 ? 6.795 8.274 9.021 1.00 82.31 172 LYS A O 1
ATOM 1364 N N . ASN A 1 173 ? 4.555 8.109 9.094 1.00 83.31 173 ASN A N 1
ATOM 1365 C CA . ASN A 1 173 ? 4.289 9.552 9.113 1.00 83.31 173 ASN A CA 1
ATOM 1366 C C . ASN A 1 173 ? 5.015 10.298 7.975 1.00 83.31 173 ASN A C 1
ATOM 1368 O O . ASN A 1 173 ? 5.649 11.331 8.199 1.00 83.31 173 ASN A O 1
ATOM 1372 N N . ARG A 1 174 ? 4.969 9.737 6.758 1.00 76.50 174 ARG A N 1
ATOM 1373 C CA . ARG A 1 174 ? 5.646 10.234 5.544 1.00 76.50 174 ARG A CA 1
ATOM 1374 C C . ARG A 1 174 ? 7.178 10.263 5.602 1.00 76.50 174 ARG A C 1
ATOM 1376 O O . ARG A 1 174 ? 7.806 10.867 4.736 1.00 76.50 174 ARG A O 1
ATOM 1383 N N . LYS A 1 175 ? 7.794 9.613 6.591 1.00 72.69 175 LYS A N 1
ATOM 1384 C CA . LYS A 1 175 ? 9.250 9.460 6.695 1.00 72.69 175 LYS A CA 1
ATOM 1385 C C . LYS A 1 175 ? 9.644 8.010 6.465 1.00 72.69 175 LYS A C 1
ATOM 1387 O O . LYS A 1 175 ? 9.019 7.096 6.998 1.00 72.69 175 LYS A O 1
ATOM 1392 N N . ILE A 1 176 ? 10.685 7.806 5.669 1.00 72.25 176 ILE A N 1
ATOM 1393 C CA . ILE A 1 176 ?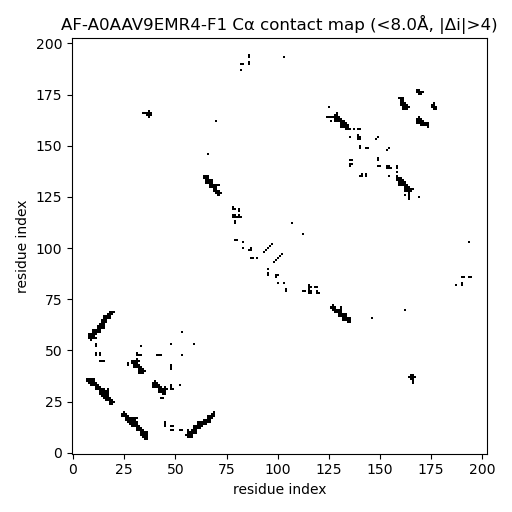 11.289 6.491 5.460 1.00 72.25 176 ILE A CA 1
ATOM 1394 C C . ILE A 1 176 ? 12.082 6.146 6.723 1.00 72.25 176 ILE A C 1
ATOM 1396 O O . ILE A 1 176 ? 12.889 6.956 7.171 1.00 72.25 176 ILE A O 1
ATOM 1400 N N . VAL A 1 177 ? 11.839 4.973 7.310 1.00 72.38 177 VAL A N 1
ATOM 1401 C CA . VAL A 1 177 ? 12.373 4.628 8.644 1.00 72.38 177 VAL A CA 1
ATOM 1402 C C . VAL A 1 177 ? 13.420 3.508 8.647 1.00 72.38 177 VAL A C 1
ATOM 1404 O O . VAL A 1 177 ? 14.064 3.318 9.669 1.00 72.38 177 VAL A O 1
ATOM 1407 N N . ASN A 1 178 ? 13.631 2.790 7.533 1.00 62.56 178 ASN A N 1
ATOM 1408 C CA . ASN A 1 178 ? 14.449 1.562 7.501 1.00 62.56 178 ASN A CA 1
ATOM 1409 C C . ASN A 1 178 ? 15.357 1.429 6.261 1.00 62.56 178 ASN A C 1
ATOM 1411 O O . ASN A 1 178 ? 15.465 0.353 5.675 1.00 62.56 178 ASN A O 1
ATOM 1415 N N . VAL A 1 179 ? 15.994 2.516 5.817 1.00 54.16 179 VAL A N 1
ATOM 1416 C CA . VAL A 1 179 ? 16.843 2.493 4.612 1.00 54.16 179 VAL A CA 1
ATOM 1417 C C . VAL A 1 179 ? 18.255 2.943 4.938 1.00 54.16 179 VAL A C 1
ATOM 1419 O O . VAL A 1 179 ? 18.470 4.087 5.321 1.00 54.16 179 VAL A O 1
ATOM 1422 N N . ASN A 1 180 ? 19.206 2.032 4.733 1.00 48.31 180 ASN A N 1
ATOM 1423 C CA . ASN A 1 180 ? 20.600 2.387 4.515 1.00 48.31 180 ASN A CA 1
ATOM 1424 C C . ASN A 1 180 ? 20.734 2.782 3.042 1.00 48.31 180 ASN A C 1
ATOM 1426 O O . ASN A 1 180 ? 20.454 1.971 2.158 1.00 48.31 180 ASN A O 1
ATOM 1430 N N . GLU A 1 181 ? 21.107 4.031 2.776 1.00 42.38 181 GLU A N 1
ATOM 1431 C CA . GLU A 1 181 ? 21.420 4.499 1.428 1.00 42.38 181 GLU A CA 1
ATOM 1432 C C . GLU A 1 181 ? 22.617 3.702 0.896 1.00 42.38 181 GLU A C 1
ATOM 1434 O O . GLU A 1 181 ? 23.749 3.882 1.342 1.00 42.38 181 GLU A O 1
ATOM 1439 N N . VAL A 1 182 ? 22.380 2.787 -0.044 1.00 40.16 182 VAL A N 1
ATOM 1440 C CA . VAL A 1 182 ? 23.462 2.268 -0.882 1.00 40.16 182 VAL A CA 1
ATOM 1441 C C . VAL A 1 182 ? 23.641 3.284 -2.011 1.00 40.16 182 VAL A C 1
ATOM 1443 O O . VAL A 1 182 ? 22.656 3.578 -2.694 1.00 40.16 182 VAL A O 1
ATOM 1446 N N . PRO A 1 183 ? 24.840 3.856 -2.219 1.00 41.00 183 PRO A N 1
ATOM 1447 C CA . PRO A 1 183 ? 25.062 4.779 -3.322 1.00 41.00 183 PRO A CA 1
ATOM 1448 C C . PRO A 1 183 ? 24.825 4.033 -4.636 1.00 41.00 183 PRO A C 1
ATOM 1450 O O . PRO A 1 183 ? 25.537 3.081 -4.937 1.00 41.00 183 PRO A O 1
ATOM 1453 N N . ILE A 1 184 ? 23.809 4.446 -5.397 1.00 46.69 184 ILE A N 1
ATOM 1454 C CA . ILE A 1 184 ? 23.532 3.931 -6.743 1.00 46.69 184 ILE A CA 1
ATOM 1455 C C . ILE A 1 184 ? 24.582 4.562 -7.676 1.00 46.69 184 ILE A C 1
ATOM 1457 O O . ILE A 1 184 ? 24.499 5.768 -7.925 1.00 46.69 184 ILE A O 1
ATOM 1461 N N . PRO A 1 185 ? 25.601 3.833 -8.171 1.00 42.31 185 PRO A N 1
ATOM 1462 C CA . PRO A 1 185 ? 26.671 4.447 -8.947 1.00 42.31 185 PRO A CA 1
ATOM 1463 C C . PRO A 1 185 ? 26.265 4.600 -10.421 1.00 42.31 185 PRO A C 1
ATOM 1465 O O . PRO A 1 185 ? 25.731 3.672 -11.018 1.00 42.31 185 PRO A O 1
ATOM 1468 N N . ASN A 1 186 ? 26.596 5.756 -11.008 1.00 42.78 186 ASN A N 1
ATOM 1469 C CA . ASN A 1 186 ? 26.832 6.066 -12.432 1.00 42.78 186 ASN A CA 1
ATOM 1470 C C . ASN A 1 186 ? 25.810 5.697 -13.535 1.00 42.78 186 ASN A C 1
ATOM 1472 O O . ASN A 1 186 ? 25.907 6.273 -14.615 1.00 42.78 186 ASN A O 1
ATOM 1476 N N . GLN A 1 187 ? 24.810 4.841 -13.331 1.00 47.66 187 GLN A N 1
ATOM 1477 C CA . GLN A 1 187 ? 23.872 4.455 -14.404 1.00 47.66 187 GLN A CA 1
ATOM 1478 C C . GLN A 1 187 ? 22.835 5.541 -14.741 1.00 47.66 187 GLN A C 1
ATOM 1480 O O . GLN A 1 187 ? 22.392 5.637 -15.884 1.00 47.66 187 GLN A O 1
ATOM 1485 N N . ALA A 1 188 ? 22.530 6.445 -13.801 1.00 41.31 188 ALA A N 1
ATOM 1486 C CA . ALA A 1 188 ? 21.715 7.636 -14.075 1.00 41.31 188 ALA A CA 1
ATOM 1487 C C . ALA A 1 188 ? 22.352 8.559 -15.138 1.00 41.31 188 ALA A C 1
ATOM 1489 O O . ALA A 1 188 ? 21.643 9.223 -15.891 1.00 41.31 188 ALA A O 1
ATOM 1490 N N . LEU A 1 189 ? 23.689 8.564 -15.250 1.00 39.62 189 LEU A N 1
ATOM 1491 C CA . LEU A 1 189 ? 24.407 9.310 -16.289 1.00 39.62 189 LEU A CA 1
ATOM 1492 C C . LEU A 1 189 ? 24.275 8.648 -17.670 1.00 39.62 189 LEU A C 1
ATOM 1494 O O . LEU A 1 189 ? 24.297 9.348 -18.679 1.00 39.62 189 LEU A O 1
ATOM 1498 N N . PHE A 1 190 ? 24.099 7.324 -17.727 1.00 36.81 190 PHE A N 1
ATOM 1499 C CA . PHE A 1 190 ? 23.906 6.590 -18.980 1.00 36.81 190 PHE A CA 1
ATOM 1500 C C . PHE A 1 190 ? 22.514 6.854 -19.578 1.00 36.81 190 PHE A C 1
ATOM 1502 O O . PHE A 1 190 ? 22.403 7.140 -20.767 1.00 36.81 190 PHE A O 1
ATOM 1509 N N . ALA A 1 191 ? 21.465 6.887 -18.745 1.00 37.59 191 ALA A N 1
ATOM 1510 C CA . ALA A 1 191 ? 20.117 7.282 -19.173 1.00 37.59 191 ALA A CA 1
ATOM 1511 C C . ALA A 1 191 ? 20.069 8.734 -19.702 1.00 37.59 191 ALA A C 1
ATOM 1513 O O . ALA A 1 191 ? 19.454 9.001 -20.735 1.00 37.59 191 ALA A O 1
ATOM 1514 N N . ALA A 1 192 ? 20.797 9.659 -19.060 1.00 37.75 192 ALA A N 1
ATOM 1515 C CA . ALA A 1 192 ? 20.942 11.040 -19.532 1.00 37.75 192 ALA A CA 1
ATOM 1516 C C . ALA A 1 192 ? 21.713 11.151 -20.867 1.00 37.75 192 ALA A C 1
ATOM 1518 O O . ALA A 1 192 ? 21.453 12.049 -21.669 1.00 37.75 192 ALA A O 1
ATOM 1519 N N . ALA A 1 193 ? 22.650 10.236 -21.142 1.00 40.88 193 ALA A N 1
ATOM 1520 C CA . ALA A 1 193 ? 23.397 10.213 -22.399 1.00 40.88 193 ALA A CA 1
ATOM 1521 C C . ALA A 1 193 ? 22.529 9.787 -23.601 1.00 40.88 193 ALA A C 1
ATOM 1523 O O . ALA A 1 193 ? 22.730 10.303 -24.700 1.00 40.88 193 ALA A O 1
ATOM 1524 N N . ILE A 1 194 ? 21.535 8.913 -23.394 1.00 43.28 194 ILE A N 1
ATOM 1525 C CA . ILE A 1 194 ? 20.583 8.481 -24.438 1.00 43.28 194 ILE A CA 1
ATOM 1526 C C . ILE A 1 194 ? 19.576 9.595 -24.789 1.00 43.28 194 ILE A C 1
ATOM 1528 O O . ILE A 1 194 ? 19.213 9.760 -25.955 1.00 43.28 194 ILE A O 1
ATOM 1532 N N . GLN A 1 195 ? 19.165 10.421 -23.819 1.00 42.72 195 GLN A N 1
ATOM 1533 C CA . GLN A 1 195 ? 18.311 11.590 -24.094 1.00 42.72 195 GLN A CA 1
ATOM 1534 C C . GLN A 1 195 ? 18.994 12.615 -25.018 1.00 42.72 195 GLN A C 1
ATOM 1536 O O . GLN A 1 195 ? 18.344 13.205 -25.877 1.00 42.72 195 GLN A O 1
ATOM 1541 N N . ASN A 1 196 ? 20.312 12.797 -24.892 1.00 39.06 196 ASN A N 1
ATOM 1542 C CA . ASN A 1 196 ? 21.057 13.792 -25.670 1.00 39.06 196 ASN A CA 1
ATOM 1543 C C . ASN A 1 196 ? 21.451 13.334 -27.085 1.00 39.06 196 ASN A C 1
ATOM 1545 O O . ASN A 1 196 ? 21.862 14.164 -27.892 1.00 39.06 196 ASN A O 1
ATOM 1549 N N . SER A 1 197 ? 21.340 12.043 -27.413 1.00 40.31 197 SER A N 1
ATOM 1550 C CA . SER A 1 197 ? 21.707 11.513 -28.736 1.00 40.31 197 SER A CA 1
ATOM 1551 C C . SER A 1 197 ? 20.554 11.493 -29.748 1.00 40.31 197 SER A C 1
ATOM 1553 O O . SER A 1 197 ? 20.764 11.116 -30.899 1.00 40.31 197 SER A O 1
ATOM 1555 N N . SER A 1 198 ? 19.347 11.912 -29.348 1.00 40.44 198 SER A N 1
ATOM 1556 C CA . SER A 1 198 ? 18.116 11.798 -30.148 1.00 40.44 198 SER A CA 1
ATOM 1557 C C . SER A 1 198 ? 17.499 13.138 -30.590 1.00 40.44 198 SER A C 1
ATOM 1559 O O . SER A 1 198 ? 16.383 13.155 -31.105 1.00 40.44 198 SER A O 1
ATOM 1561 N N . HIS A 1 199 ? 18.228 14.255 -30.472 1.00 40.28 199 HIS A N 1
ATOM 1562 C CA . HIS A 1 199 ? 17.859 15.528 -31.107 1.00 40.28 199 HIS A CA 1
ATOM 1563 C C . HIS A 1 199 ? 18.791 15.842 -32.290 1.00 40.28 199 HIS A C 1
ATOM 1565 O O . HIS A 1 199 ? 19.946 16.207 -32.059 1.00 40.28 199 HIS A O 1
ATOM 1571 N N . PRO A 1 200 ? 18.338 15.751 -33.556 1.00 39.28 200 PRO A N 1
ATOM 1572 C CA . PRO A 1 200 ? 19.010 16.470 -34.631 1.00 39.28 200 PRO A CA 1
ATOM 1573 C C . PRO A 1 200 ? 18.854 17.988 -34.394 1.00 39.28 200 PRO A C 1
ATOM 1575 O O . PRO A 1 200 ? 17.820 18.413 -33.865 1.00 39.28 200 PRO A O 1
ATOM 1578 N N . PRO A 1 201 ? 19.868 18.813 -34.720 1.00 36.22 201 PRO A N 1
ATOM 1579 C CA . PRO A 1 201 ? 19.766 20.260 -34.556 1.00 36.22 201 PRO A CA 1
ATOM 1580 C C . PRO A 1 201 ? 18.612 20.816 -35.410 1.00 36.22 201 PRO A C 1
ATOM 1582 O O . PRO A 1 201 ? 18.354 20.274 -36.485 1.00 36.22 201 PRO A O 1
ATOM 1585 N N . PRO A 1 202 ? 17.913 21.870 -34.950 1.00 43.59 202 PRO A N 1
ATOM 1586 C CA . PRO A 1 202 ? 16.909 22.539 -35.767 1.00 43.59 202 PRO A CA 1
ATOM 1587 C C . PRO A 1 202 ? 17.582 23.212 -36.973 1.00 43.59 202 PRO A C 1
ATOM 1589 O O . PRO A 1 202 ? 18.623 23.854 -36.805 1.00 43.59 202 PRO A O 1
ATOM 1592 N N . ASP A 1 203 ? 16.985 23.027 -38.154 1.00 52.47 203 ASP A N 1
ATOM 1593 C CA . ASP A 1 203 ? 17.369 23.673 -39.421 1.00 52.47 203 ASP A CA 1
ATOM 1594 C C . ASP A 1 203 ? 17.324 25.213 -39.350 1.00 52.47 203 ASP A C 1
ATOM 1596 O O . ASP A 1 203 ? 16.402 25.764 -38.696 1.00 52.47 203 ASP A O 1
#

Secondary structure (DSSP, 8-state):
---------EEEEEEEEEE---TT--EEEEEEEEEETTEEEEEEEHHHHHHHHGGG-SEEEE-TT-EEEEPP------GGGGGGTTSSTTS-HHHIIIIIIHHHHHH--HHHHHHHHHHHHHHHHHH--SEEEE-TTSTTT-S-S-HHHHHHHT--GGGEEEEEETTEEEEETTEE-S-------SHHHHHHHHHHTS-PPP-